Protein AF-A0A1F2RHY0-F1 (afdb_monomer_lite)

Foldseek 3Di:
DVVVVVVVVVVVVVVVVVVVVVVVVVVCVVVLVVPPVPDPQDLVVVLVVCVNVLLVVLVVLVVVLCSNLVSCLVVVNLASPCNLRSLVSSCSSPVQPVVSLVCLLFAVCDHPPLHNVNLVSSLVSLVSNCVSPVLDLVSLLSNLCSCQPSVVNLQVSLVSLCSSCVHPPHDVCSPVLSVCSVVDRLDLVSLLVSLVCQLVPDPDPSSNVVSVLSNLLSVQVVVQVLQLVLQVVVCVVPVAGDPAVVVSVVVVSDDDFDAGPVRHGWDADRRSHIHRDPPDPRDDDPRPPPD

Structure (mmCIF, N/CA/C/O backbone):
data_AF-A0A1F2RHY0-F1
#
_entry.id   AF-A0A1F2RHY0-F1
#
loop_
_atom_site.group_PDB
_atom_site.id
_atom_site.type_symbol
_atom_site.label_atom_id
_atom_site.label_alt_id
_atom_site.label_comp_id
_atom_site.label_asym_id
_atom_site.label_entity_id
_atom_site.label_seq_id
_atom_site.pdbx_PDB_ins_code
_atom_site.Cartn_x
_atom_site.Cartn_y
_atom_site.Cartn_z
_atom_site.occupancy
_atom_site.B_iso_or_equiv
_atom_site.auth_seq_id
_atom_site.auth_comp_id
_atom_site.auth_asym_id
_atom_site.auth_atom_id
_atom_site.pdbx_PDB_model_num
ATOM 1 N N . MET A 1 1 ? 64.026 7.927 1.882 1.00 64.88 1 MET A N 1
ATOM 2 C CA . MET A 1 1 ? 63.581 8.982 0.940 1.00 64.88 1 MET A CA 1
ATOM 3 C C . MET A 1 1 ? 62.453 8.486 0.036 1.00 64.88 1 MET A C 1
ATOM 5 O O . MET A 1 1 ? 61.389 9.082 0.058 1.00 64.88 1 MET A O 1
ATOM 9 N N . PHE A 1 2 ? 62.622 7.351 -0.652 1.00 67.62 2 PHE A N 1
ATOM 10 C CA . PHE A 1 2 ? 61.609 6.766 -1.546 1.00 67.62 2 PHE A CA 1
ATOM 11 C C . PHE A 1 2 ? 60.231 6.525 -0.889 1.00 67.62 2 PHE A C 1
ATOM 13 O O . PHE A 1 2 ? 59.213 6.962 -1.413 1.00 67.62 2 PHE A O 1
ATOM 20 N N . THR A 1 3 ? 60.191 5.941 0.313 1.00 69.69 3 THR A N 1
ATOM 21 C CA . THR A 1 3 ? 58.940 5.671 1.053 1.00 69.69 3 THR A CA 1
ATOM 22 C C . THR A 1 3 ? 58.178 6.943 1.439 1.00 69.69 3 THR A C 1
ATOM 24 O O . THR A 1 3 ? 56.953 6.967 1.416 1.00 69.69 3 THR A O 1
ATOM 27 N N . VAL A 1 4 ? 58.902 8.025 1.744 1.00 77.62 4 VAL A N 1
ATOM 28 C CA . VAL A 1 4 ? 58.307 9.325 2.096 1.00 77.62 4 VAL A CA 1
ATOM 29 C C . VAL A 1 4 ? 57.667 9.971 0.862 1.00 77.62 4 VAL A C 1
ATOM 31 O O . VAL A 1 4 ? 56.574 10.520 0.959 1.00 77.62 4 VAL A O 1
ATOM 34 N N . CYS A 1 5 ? 58.290 9.840 -0.313 1.00 76.00 5 CYS A N 1
ATOM 35 C CA . CYS A 1 5 ? 57.730 10.331 -1.574 1.00 76.00 5 CYS A CA 1
ATOM 36 C C . CYS A 1 5 ? 56.472 9.557 -2.006 1.00 76.00 5 CYS A C 1
ATOM 38 O O . CYS A 1 5 ? 55.514 10.174 -2.464 1.00 76.00 5 CYS A O 1
ATOM 40 N N . VAL A 1 6 ? 56.439 8.233 -1.818 1.00 77.62 6 VAL A N 1
ATOM 41 C CA . VAL A 1 6 ? 55.262 7.403 -2.142 1.00 77.62 6 VAL A CA 1
ATOM 42 C C . VAL A 1 6 ? 54.074 7.741 -1.236 1.00 77.62 6 VAL A C 1
ATOM 44 O O . VAL A 1 6 ? 52.957 7.897 -1.724 1.00 77.62 6 VAL A O 1
ATOM 47 N N . LEU A 1 7 ? 54.309 7.926 0.067 1.00 79.75 7 LEU A N 1
ATOM 48 C CA . LEU A 1 7 ? 53.257 8.318 1.011 1.00 79.75 7 LEU A CA 1
ATOM 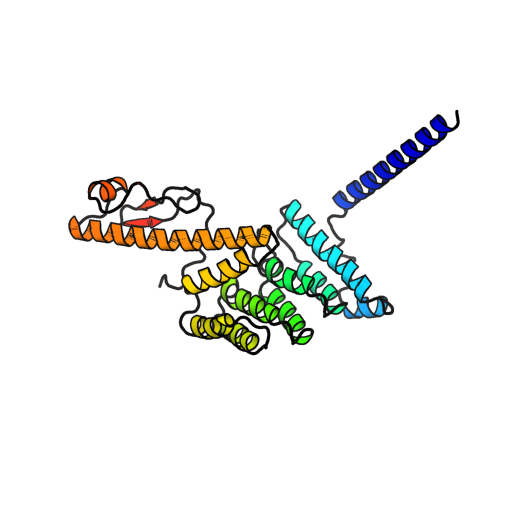49 C C . LEU A 1 7 ? 52.718 9.727 0.727 1.00 79.75 7 LEU A C 1
ATOM 51 O O . LEU A 1 7 ? 51.508 9.938 0.778 1.00 79.75 7 LEU A O 1
ATOM 55 N N . ALA A 1 8 ? 53.589 10.674 0.367 1.00 81.75 8 ALA A N 1
ATOM 56 C CA . ALA A 1 8 ? 53.172 12.020 -0.022 1.00 81.75 8 ALA A CA 1
ATOM 57 C C . ALA A 1 8 ? 52.316 12.021 -1.303 1.00 81.75 8 ALA A C 1
ATOM 59 O O . ALA A 1 8 ? 51.343 12.769 -1.393 1.00 81.75 8 ALA A O 1
ATOM 60 N N . PHE A 1 9 ? 52.639 11.157 -2.269 1.00 83.62 9 PHE A N 1
ATOM 61 C CA . PHE A 1 9 ? 51.873 11.005 -3.507 1.00 83.62 9 PHE A CA 1
ATOM 62 C C . PHE A 1 9 ? 50.518 10.308 -3.289 1.00 83.62 9 PHE A C 1
ATOM 64 O O . PHE A 1 9 ? 49.503 10.726 -3.838 1.00 83.62 9 PHE A O 1
ATOM 71 N N . ALA A 1 10 ? 50.459 9.281 -2.439 1.00 82.25 10 ALA A N 1
ATOM 72 C CA . ALA A 1 10 ? 49.191 8.647 -2.075 1.00 82.25 10 ALA A CA 1
ATOM 73 C C . ALA A 1 10 ? 48.266 9.618 -1.317 1.00 82.25 10 ALA A C 1
ATOM 75 O O . ALA A 1 10 ? 47.067 9.682 -1.588 1.00 82.25 10 ALA A O 1
ATOM 76 N N . ALA A 1 11 ? 48.825 10.425 -0.410 1.00 85.88 11 ALA A N 1
ATOM 77 C CA . ALA A 1 11 ? 48.073 11.449 0.309 1.00 85.88 11 ALA A CA 1
ATOM 78 C C . ALA A 1 11 ? 47.543 12.545 -0.629 1.00 85.88 11 ALA A C 1
ATOM 80 O O . ALA A 1 11 ? 46.400 12.975 -0.479 1.00 85.88 11 ALA A O 1
ATOM 81 N N . SER A 1 12 ? 48.327 12.974 -1.625 1.00 86.06 12 SER A N 1
ATOM 82 C CA . SER A 1 12 ? 47.863 13.968 -2.600 1.00 86.06 12 SER A CA 1
ATOM 83 C C . SER A 1 12 ? 46.745 13.424 -3.492 1.00 86.06 12 SER A C 1
ATOM 85 O O . SER A 1 12 ? 45.789 14.152 -3.759 1.00 86.06 12 SER A O 1
ATOM 87 N N . LEU A 1 13 ? 46.802 12.145 -3.877 1.00 87.06 13 LEU A N 1
ATOM 88 C CA . LEU A 1 13 ? 45.725 11.471 -4.608 1.00 87.06 13 LEU A CA 1
ATOM 89 C C . LEU A 1 13 ? 44.440 11.366 -3.782 1.00 87.06 13 LEU A C 1
ATOM 91 O O . LEU A 1 13 ? 43.364 11.650 -4.302 1.00 87.06 13 LEU A O 1
ATOM 95 N N . LEU A 1 14 ? 44.534 11.025 -2.494 1.00 89.12 14 LEU A N 1
ATOM 96 C CA . LEU A 1 14 ? 43.370 10.975 -1.604 1.00 89.12 14 LEU A CA 1
ATOM 97 C C . LEU A 1 14 ? 42.744 12.358 -1.403 1.00 89.12 14 LEU A C 1
ATOM 99 O O . LEU A 1 14 ? 41.524 12.493 -1.453 1.00 89.12 14 LEU A O 1
ATOM 103 N N . VAL A 1 15 ? 43.562 13.401 -1.238 1.00 90.19 15 VAL A N 1
ATOM 104 C CA . VAL A 1 15 ? 43.072 14.784 -1.126 1.00 90.19 15 VAL A CA 1
ATOM 105 C C . VAL A 1 15 ? 42.438 15.250 -2.437 1.00 90.19 15 VAL A C 1
ATOM 107 O O . VAL A 1 15 ? 41.385 15.883 -2.405 1.00 90.19 15 VAL A O 1
ATOM 110 N N . ALA A 1 16 ? 43.029 14.922 -3.587 1.00 85.50 16 ALA A N 1
ATOM 111 C CA . ALA A 1 16 ? 42.451 15.231 -4.892 1.00 85.50 16 ALA A CA 1
ATOM 112 C C . ALA A 1 16 ? 41.116 14.500 -5.099 1.00 85.50 16 ALA A C 1
ATOM 114 O O . ALA A 1 16 ? 40.134 15.134 -5.478 1.00 85.50 16 ALA A O 1
ATOM 115 N N . SER A 1 17 ? 41.047 13.210 -4.762 1.00 83.06 17 SER A N 1
ATOM 116 C CA . SER A 1 17 ? 39.817 12.415 -4.811 1.00 83.06 17 SER A CA 1
ATOM 117 C C . SER A 1 17 ? 38.738 12.987 -3.894 1.00 83.06 17 SER A C 1
ATOM 119 O O . SER A 1 17 ? 37.598 13.136 -4.316 1.00 83.06 17 SER A O 1
ATOM 121 N N . ALA A 1 18 ? 39.089 13.371 -2.664 1.00 81.56 18 ALA A N 1
ATOM 122 C CA . ALA A 1 18 ? 38.152 13.981 -1.725 1.00 81.56 18 ALA A CA 1
ATOM 123 C C . ALA A 1 18 ? 37.663 15.354 -2.210 1.00 81.56 18 ALA A C 1
ATOM 125 O O . ALA A 1 18 ? 36.494 15.684 -2.051 1.00 81.56 18 ALA A O 1
ATOM 126 N N . ARG A 1 19 ? 38.531 16.155 -2.842 1.00 82.69 19 ARG A N 1
ATOM 127 C CA . ARG A 1 19 ? 38.161 17.452 -3.433 1.00 82.69 19 ARG A CA 1
ATOM 128 C C . ARG A 1 19 ? 37.231 17.293 -4.632 1.00 82.69 19 ARG A C 1
ATOM 130 O O . ARG A 1 19 ? 36.307 18.087 -4.764 1.00 82.69 19 ARG A O 1
ATOM 137 N N . VAL A 1 20 ? 37.467 16.288 -5.477 1.00 83.56 20 VAL A N 1
ATOM 138 C CA . VAL A 1 20 ? 36.578 15.940 -6.595 1.00 83.56 20 VAL A CA 1
ATOM 139 C C . VAL A 1 20 ? 35.235 15.452 -6.062 1.00 83.56 20 VAL A C 1
ATOM 141 O O . VAL A 1 20 ? 34.211 15.955 -6.505 1.00 83.56 20 VAL A O 1
ATOM 144 N N . GLN A 1 21 ? 35.230 14.579 -5.051 1.00 71.25 21 GLN A N 1
ATOM 145 C CA . GLN A 1 21 ? 33.997 14.109 -4.419 1.00 71.25 21 GLN A CA 1
ATOM 146 C C . GLN A 1 21 ? 33.202 15.269 -3.809 1.00 71.25 21 GLN A C 1
ATOM 148 O O . GLN A 1 21 ? 32.038 15.444 -4.128 1.00 71.25 21 GLN A O 1
ATOM 153 N N . MET A 1 22 ? 33.847 16.149 -3.038 1.00 73.19 22 MET A N 1
ATOM 154 C CA . MET A 1 22 ? 33.191 17.336 -2.473 1.00 73.19 22 MET A CA 1
ATOM 155 C C . MET A 1 22 ? 32.684 18.308 -3.545 1.00 73.19 22 MET A C 1
ATOM 157 O O . MET A 1 22 ? 31.709 19.017 -3.311 1.00 73.19 22 MET A O 1
ATOM 161 N N . ALA A 1 23 ? 33.353 18.398 -4.697 1.00 74.19 23 ALA A N 1
ATOM 162 C CA . ALA A 1 23 ? 32.891 19.221 -5.809 1.00 74.19 23 ALA A CA 1
ATOM 163 C C . ALA A 1 23 ? 31.644 18.614 -6.466 1.00 74.19 23 ALA A C 1
ATOM 165 O O . ALA A 1 23 ? 30.692 19.353 -6.701 1.00 74.19 23 ALA A O 1
ATOM 166 N N . ILE A 1 24 ? 31.629 17.292 -6.670 1.00 70.88 24 ILE A N 1
ATOM 167 C CA . ILE A 1 24 ? 30.472 16.536 -7.166 1.00 70.88 24 ILE A CA 1
ATOM 168 C C . ILE A 1 24 ? 29.302 16.662 -6.187 1.00 70.88 24 ILE A C 1
ATOM 170 O O . ILE A 1 24 ? 28.233 17.091 -6.598 1.00 70.88 24 ILE A O 1
ATOM 174 N N . ASP A 1 25 ? 29.513 16.422 -4.891 1.00 69.50 25 ASP A N 1
ATOM 175 C CA . ASP A 1 25 ? 28.466 16.521 -3.864 1.00 69.50 25 ASP A CA 1
ATOM 176 C C . ASP A 1 25 ? 27.889 17.952 -3.783 1.00 69.50 25 ASP A C 1
ATOM 178 O O . ASP A 1 25 ? 26.690 18.169 -3.584 1.00 69.50 25 ASP A O 1
ATOM 182 N N . ARG A 1 26 ? 28.740 18.970 -3.978 1.00 65.50 26 ARG A N 1
ATOM 183 C CA . ARG A 1 26 ? 28.328 20.381 -3.993 1.00 65.50 26 ARG A CA 1
ATOM 184 C C . ARG A 1 26 ? 27.571 20.749 -5.267 1.00 65.50 26 ARG A C 1
ATOM 186 O O . ARG A 1 26 ? 26.695 21.612 -5.199 1.00 65.50 26 ARG A O 1
ATOM 193 N N . GLU A 1 27 ? 27.880 20.123 -6.398 1.00 59.19 27 GLU A N 1
ATOM 194 C CA . GLU A 1 27 ? 27.107 20.264 -7.633 1.00 59.19 27 GLU A CA 1
ATOM 195 C C . GLU A 1 27 ? 25.791 19.485 -7.565 1.00 59.19 27 GLU A C 1
ATOM 197 O O . GLU A 1 27 ? 24.765 20.065 -7.885 1.00 59.19 27 GLU A O 1
ATOM 202 N N . GLU A 1 28 ? 25.760 18.257 -7.042 1.00 53.22 28 GLU A N 1
ATOM 203 C CA . GLU A 1 28 ? 24.542 17.455 -6.830 1.00 53.22 28 GLU A CA 1
ATOM 204 C C . GLU A 1 28 ? 23.563 18.104 -5.842 1.00 53.22 28 GLU A C 1
ATOM 206 O O . GLU A 1 28 ? 22.346 18.047 -6.041 1.00 53.22 28 GLU A O 1
ATOM 211 N N . SER A 1 29 ? 24.061 18.793 -4.808 1.00 51.81 29 SER A N 1
ATOM 212 C CA . SER A 1 29 ? 23.199 19.583 -3.911 1.00 51.81 29 SER A CA 1
ATOM 213 C C . SER A 1 29 ? 22.517 20.759 -4.622 1.00 51.81 29 SER A C 1
ATOM 215 O O . SER A 1 29 ? 21.441 21.184 -4.212 1.00 51.81 29 SER A O 1
ATOM 217 N N . LYS A 1 30 ? 23.113 21.262 -5.713 1.00 47.75 30 LYS A N 1
ATOM 218 C CA . LYS A 1 30 ? 22.530 22.300 -6.578 1.00 47.75 30 LYS A CA 1
ATOM 219 C C . LYS A 1 30 ? 21.755 21.719 -7.766 1.00 47.75 30 LYS A C 1
ATOM 221 O O . LYS A 1 30 ? 20.826 22.357 -8.241 1.00 47.75 30 LYS A O 1
ATOM 226 N N . ALA A 1 31 ? 22.120 20.524 -8.225 1.00 45.94 31 ALA A N 1
ATOM 227 C CA . ALA A 1 31 ? 21.547 19.802 -9.359 1.00 45.94 31 ALA A CA 1
ATOM 228 C C . ALA A 1 31 ? 20.476 18.774 -8.946 1.00 45.94 31 ALA A C 1
ATOM 230 O O . ALA A 1 31 ? 20.007 18.008 -9.783 1.00 45.94 31 ALA A O 1
ATOM 231 N N . SER A 1 32 ? 20.049 18.765 -7.675 1.00 47.53 32 SER A N 1
ATOM 232 C CA . SER A 1 32 ? 18.873 17.996 -7.225 1.00 47.53 32 SER A CA 1
ATOM 233 C C . SER A 1 32 ? 17.587 18.428 -7.952 1.00 47.53 32 SER A C 1
ATOM 235 O O . SER A 1 32 ? 16.604 17.687 -7.991 1.00 47.53 32 SER A O 1
ATOM 237 N N . GLU A 1 33 ? 17.616 19.573 -8.634 1.00 51.06 33 GLU A N 1
ATOM 238 C CA . GLU A 1 33 ? 16.780 19.813 -9.801 1.00 51.06 33 GLU A CA 1
ATOM 239 C C . GLU A 1 33 ? 17.408 19.118 -11.016 1.00 51.06 33 GLU A C 1
ATOM 241 O O . GLU A 1 33 ? 18.194 19.721 -11.746 1.00 51.06 33 GLU A O 1
ATOM 246 N N . VAL A 1 34 ? 17.052 17.849 -11.271 1.00 51.50 34 VAL A N 1
ATOM 247 C CA . VAL A 1 34 ? 17.156 17.311 -12.640 1.00 51.50 34 VAL A CA 1
ATOM 248 C C . VAL A 1 34 ? 16.495 18.365 -13.523 1.00 51.50 34 VAL A C 1
ATOM 250 O O . VAL A 1 34 ? 15.305 18.614 -13.305 1.00 51.50 34 VAL A O 1
ATOM 253 N N . PRO A 1 35 ? 17.205 19.025 -14.459 1.00 50.22 35 PRO A N 1
ATOM 254 C CA . PRO A 1 35 ? 16.579 20.069 -15.243 1.00 50.22 35 PRO A CA 1
ATOM 255 C C . PRO A 1 35 ? 15.390 19.434 -15.961 1.00 50.22 35 PRO A C 1
ATOM 257 O O . PRO A 1 35 ? 15.586 18.585 -16.835 1.00 50.22 35 PRO A O 1
ATOM 260 N N . GLU A 1 36 ? 14.161 19.823 -15.596 1.00 51.41 36 GLU A N 1
ATOM 261 C CA . GLU A 1 36 ? 12.927 19.378 -16.271 1.00 51.41 36 GLU A CA 1
ATOM 262 C C . GLU A 1 36 ? 13.070 19.566 -17.801 1.00 51.41 36 GLU A C 1
ATOM 264 O O . GLU A 1 36 ? 12.512 18.808 -18.590 1.00 51.41 36 GLU A O 1
ATOM 269 N N . ALA A 1 37 ? 13.922 20.514 -18.214 1.00 44.62 37 ALA A N 1
ATOM 270 C CA . ALA A 1 37 ? 14.276 20.864 -19.583 1.00 44.62 37 ALA A CA 1
ATOM 271 C C . ALA A 1 37 ? 15.113 19.835 -20.382 1.00 44.62 37 ALA A C 1
ATOM 273 O O . ALA A 1 37 ? 15.221 19.992 -21.597 1.00 44.62 37 ALA A O 1
ATOM 274 N N . LEU A 1 38 ? 15.713 18.804 -19.769 1.00 50.72 38 LEU A N 1
ATOM 275 C CA . LEU A 1 38 ? 16.605 17.846 -20.464 1.00 50.72 38 LEU A CA 1
ATOM 276 C C . LEU A 1 38 ? 16.047 16.418 -20.578 1.00 50.72 38 LEU A C 1
ATOM 278 O O . LEU A 1 38 ? 16.742 15.506 -21.033 1.00 50.72 38 LEU A O 1
ATOM 282 N N . LEU A 1 39 ? 14.782 16.204 -20.210 1.00 57.44 39 LEU A N 1
ATOM 283 C CA . LEU A 1 39 ? 14.135 14.904 -20.361 1.00 57.44 39 LEU A CA 1
ATOM 284 C C . LEU A 1 39 ? 13.593 14.728 -21.779 1.00 57.44 39 LEU A C 1
ATOM 286 O O . LEU A 1 39 ? 12.581 15.311 -22.160 1.00 57.44 39 LEU A O 1
ATOM 290 N N . ILE A 1 40 ? 14.239 13.853 -22.552 1.00 62.12 40 ILE A N 1
ATOM 291 C CA . ILE A 1 40 ? 13.670 13.344 -23.803 1.00 62.12 40 ILE A CA 1
ATOM 292 C C . ILE A 1 40 ? 12.327 12.669 -23.464 1.00 62.12 40 ILE A C 1
ATOM 294 O O . ILE A 1 40 ? 12.312 11.708 -22.690 1.00 62.12 40 ILE A O 1
ATOM 298 N N . PRO A 1 41 ? 11.193 13.124 -24.030 1.00 65.06 41 PRO A N 1
ATOM 299 C CA . PRO A 1 41 ? 9.866 12.674 -23.610 1.00 65.06 41 PRO A CA 1
ATOM 300 C C . PRO A 1 41 ? 9.511 11.249 -24.046 1.00 65.06 41 PRO A C 1
ATOM 302 O O . PRO A 1 41 ? 8.498 10.704 -23.620 1.00 65.06 41 PRO A O 1
ATOM 305 N N . SER A 1 42 ? 10.326 10.625 -24.900 1.00 79.25 42 SER A N 1
ATOM 306 C CA . SER A 1 42 ? 9.996 9.348 -25.525 1.00 79.25 42 SER A CA 1
ATOM 307 C C . SER A 1 42 ? 11.066 8.296 -25.270 1.00 79.25 42 SER A C 1
ATOM 309 O O . SER A 1 42 ? 12.178 8.395 -25.790 1.00 79.25 42 SER A O 1
ATOM 311 N N . GLY A 1 43 ? 10.695 7.227 -24.560 1.00 82.50 43 GLY A N 1
ATOM 312 C CA . GLY A 1 43 ? 11.556 6.054 -24.392 1.00 82.50 43 GLY A CA 1
ATOM 313 C C . GLY A 1 43 ? 11.962 5.418 -25.727 1.00 82.50 43 GLY A C 1
ATOM 314 O O . GLY A 1 43 ? 13.083 4.948 -25.858 1.00 82.50 43 GLY A O 1
ATOM 315 N N . ASN A 1 44 ? 11.116 5.499 -26.761 1.00 87.31 44 ASN A N 1
ATOM 316 C CA . ASN A 1 44 ? 11.450 5.016 -28.106 1.00 87.31 44 ASN A CA 1
ATOM 317 C C . ASN A 1 44 ? 12.533 5.861 -28.788 1.00 87.31 44 ASN A C 1
ATOM 319 O O . ASN A 1 44 ? 13.344 5.327 -29.544 1.00 87.31 44 ASN A O 1
ATOM 323 N N . VAL A 1 45 ? 12.551 7.175 -28.543 1.00 86.38 45 VAL A N 1
ATOM 324 C CA . VAL A 1 45 ? 13.624 8.048 -29.041 1.00 86.38 45 VAL A CA 1
ATOM 325 C C . VAL A 1 45 ? 14.924 7.711 -28.326 1.00 86.38 45 VAL A C 1
ATOM 327 O O . VAL A 1 45 ? 15.932 7.502 -28.993 1.00 86.38 45 VAL A O 1
ATOM 330 N N . VAL A 1 46 ? 14.887 7.574 -26.997 1.00 86.75 46 VAL A N 1
ATOM 331 C CA . VAL A 1 46 ? 16.062 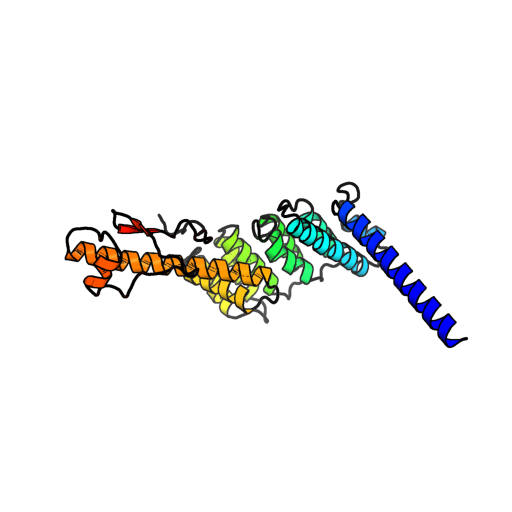7.163 -26.217 1.00 86.75 46 VAL A CA 1
ATOM 332 C C . VAL A 1 46 ? 16.582 5.815 -26.711 1.00 86.75 46 VAL A C 1
ATOM 334 O O . VAL A 1 46 ? 17.764 5.715 -27.013 1.00 86.75 46 VAL A O 1
ATOM 337 N N . ARG A 1 47 ? 15.711 4.819 -26.910 1.00 87.69 47 ARG A N 1
ATOM 338 C CA . ARG A 1 47 ? 16.066 3.499 -27.455 1.00 87.69 47 ARG A CA 1
ATOM 339 C C . ARG A 1 47 ? 16.807 3.609 -28.791 1.00 87.69 47 ARG A C 1
ATOM 341 O O . ARG A 1 47 ? 17.893 3.069 -28.954 1.00 87.69 47 ARG A O 1
ATOM 348 N N . LYS A 1 48 ? 16.277 4.388 -29.740 1.00 88.56 48 LYS A N 1
ATOM 349 C CA . LYS A 1 48 ? 16.941 4.616 -31.038 1.00 88.56 48 LYS A CA 1
ATOM 350 C C . LYS A 1 48 ? 18.316 5.273 -30.886 1.00 88.56 48 LYS A C 1
ATOM 352 O O . LYS A 1 48 ? 19.254 4.883 -31.572 1.00 88.56 48 LYS A O 1
ATOM 357 N N . LEU A 1 49 ? 18.434 6.252 -29.989 1.00 87.88 49 LEU A N 1
ATOM 358 C CA . LEU A 1 49 ? 19.695 6.942 -29.702 1.00 87.88 49 LEU A CA 1
ATOM 359 C C . LEU A 1 49 ? 20.690 6.074 -28.920 1.00 87.88 49 LEU A C 1
ATOM 361 O O . LEU A 1 49 ? 21.884 6.345 -28.966 1.00 87.88 49 LEU A O 1
ATOM 365 N N . SER A 1 50 ? 20.216 5.025 -28.247 1.00 87.44 50 SER A N 1
ATOM 366 C CA . SER A 1 50 ? 21.041 4.101 -27.459 1.00 87.44 50 SER A CA 1
ATOM 367 C C . SER A 1 50 ? 21.892 3.174 -28.333 1.00 87.44 50 SER A C 1
ATOM 369 O O . SER A 1 50 ? 22.754 2.474 -27.812 1.00 87.44 50 SER A O 1
ATOM 371 N N . MET A 1 51 ? 21.663 3.149 -29.655 1.00 89.69 51 MET A N 1
ATOM 372 C CA . MET A 1 51 ? 22.426 2.358 -30.634 1.00 89.69 51 MET A CA 1
ATOM 373 C C . MET A 1 51 ? 22.561 0.867 -30.258 1.00 89.69 51 MET A C 1
ATOM 375 O O . MET A 1 51 ? 23.588 0.247 -30.514 1.00 89.69 51 MET A O 1
ATOM 379 N N . GLY A 1 52 ? 21.519 0.288 -29.649 1.00 87.69 52 GLY A N 1
ATOM 380 C CA . GLY A 1 52 ? 21.490 -1.115 -29.219 1.00 87.69 52 GLY A CA 1
ATOM 381 C C . GLY A 1 52 ? 21.934 -1.363 -27.772 1.00 87.69 52 GLY A C 1
ATOM 382 O O . GLY A 1 52 ? 21.786 -2.479 -27.282 1.00 87.69 52 GLY A O 1
ATOM 383 N N . HIS A 1 53 ? 22.402 -0.342 -27.048 1.00 92.62 53 HIS A N 1
ATOM 384 C CA . HIS A 1 53 ? 22.736 -0.420 -25.618 1.00 92.62 53 HIS A CA 1
ATOM 385 C C . HIS A 1 53 ? 21.533 -0.108 -24.711 1.00 92.62 53 HIS A C 1
ATOM 387 O O . HIS A 1 53 ? 21.654 0.610 -23.718 1.00 92.62 53 HIS A O 1
ATOM 393 N N . ASP A 1 54 ? 20.360 -0.643 -25.054 1.00 92.56 54 ASP A N 1
ATOM 394 C CA . ASP A 1 54 ? 19.092 -0.302 -24.400 1.00 92.56 54 ASP A CA 1
ATOM 395 C C . ASP A 1 54 ? 19.096 -0.647 -22.904 1.00 92.56 54 ASP A C 1
ATOM 397 O O . ASP A 1 54 ? 18.642 0.161 -22.103 1.00 92.56 54 ASP A O 1
ATOM 401 N N . GLY A 1 55 ? 19.669 -1.793 -22.517 1.00 92.25 55 GLY A N 1
ATOM 402 C CA . GLY A 1 55 ? 19.779 -2.205 -21.110 1.00 92.25 55 GLY A CA 1
ATOM 403 C C . GLY A 1 55 ? 20.647 -1.258 -20.275 1.00 92.25 55 GLY A C 1
ATOM 404 O O . GLY A 1 55 ? 20.210 -0.776 -19.239 1.00 92.25 55 GLY A O 1
ATOM 405 N N . LEU A 1 56 ? 21.825 -0.873 -20.782 1.00 93.06 56 LEU A N 1
ATOM 406 C CA . LEU A 1 56 ? 22.684 0.110 -20.107 1.00 93.06 56 LEU A CA 1
ATOM 407 C C . LEU A 1 56 ? 21.972 1.461 -19.953 1.00 93.06 56 LEU A C 1
ATOM 409 O O . LEU A 1 56 ? 22.075 2.129 -18.925 1.00 93.06 56 LEU A O 1
ATOM 413 N N . MET A 1 57 ? 21.233 1.877 -20.982 1.00 93.31 57 MET A N 1
ATOM 414 C CA . MET A 1 57 ? 20.443 3.100 -20.907 1.00 93.31 57 MET A CA 1
ATOM 415 C C . MET A 1 57 ? 19.264 2.960 -19.940 1.00 93.31 57 MET A C 1
ATOM 417 O O . MET A 1 57 ? 18.944 3.933 -19.256 1.00 93.31 57 MET A O 1
ATOM 421 N N . ALA A 1 58 ? 18.658 1.778 -19.824 1.00 94.81 58 ALA A N 1
ATOM 422 C CA . ALA A 1 58 ? 17.661 1.490 -18.800 1.00 94.81 58 ALA A CA 1
ATOM 423 C C . ALA A 1 58 ? 18.259 1.639 -17.395 1.00 94.81 58 ALA A C 1
ATOM 425 O O . ALA A 1 58 ? 17.650 2.320 -16.577 1.00 94.81 58 ALA A O 1
ATOM 426 N N . ASP A 1 59 ? 19.469 1.133 -17.143 1.00 94.00 59 ASP A N 1
ATOM 427 C CA . ASP A 1 59 ? 20.161 1.268 -15.851 1.00 94.00 59 ASP A CA 1
ATOM 428 C C . ASP A 1 59 ? 20.460 2.735 -15.491 1.00 94.00 59 ASP A C 1
ATOM 430 O O . ASP A 1 59 ? 20.286 3.166 -14.345 1.00 94.00 59 ASP A O 1
ATOM 434 N N . ILE A 1 60 ? 20.855 3.549 -16.476 1.00 92.25 60 ILE A N 1
ATOM 435 C CA . ILE A 1 60 ? 21.054 4.997 -16.290 1.00 92.25 60 ILE A CA 1
ATOM 436 C C . ILE A 1 60 ? 19.732 5.681 -15.925 1.00 92.25 60 ILE A C 1
ATOM 438 O O . ILE A 1 60 ? 19.682 6.506 -15.009 1.00 92.25 60 ILE A O 1
ATOM 442 N N . TYR A 1 61 ? 18.645 5.359 -16.628 1.00 92.50 61 TYR A N 1
ATOM 443 C CA . TYR A 1 61 ? 17.330 5.925 -16.325 1.00 92.50 61 TYR A CA 1
ATOM 444 C C . TYR A 1 61 ? 16.763 5.411 -14.999 1.00 92.50 61 TYR A C 1
ATOM 446 O O . TYR A 1 61 ? 16.159 6.193 -14.267 1.00 92.50 61 TYR A O 1
ATOM 454 N N . TRP A 1 62 ? 17.031 4.161 -14.638 1.00 96.00 62 TRP A N 1
ATOM 455 C CA . TRP A 1 62 ? 16.701 3.604 -13.334 1.00 96.00 62 TRP A CA 1
ATOM 456 C C . TRP A 1 62 ? 17.433 4.343 -12.209 1.00 96.00 62 TRP A C 1
ATOM 458 O O . TRP A 1 62 ? 16.813 4.759 -11.233 1.00 96.00 62 TRP A O 1
ATOM 468 N N . THR A 1 63 ? 18.724 4.627 -12.384 1.00 92.44 63 THR A N 1
ATOM 469 C CA . THR A 1 63 ? 19.488 5.444 -11.427 1.00 92.44 63 THR A CA 1
ATOM 470 C C . THR A 1 63 ? 18.855 6.829 -11.262 1.00 92.44 63 THR A C 1
ATOM 472 O O . THR A 1 63 ? 18.693 7.303 -10.139 1.00 92.44 63 THR A O 1
ATOM 475 N N . ARG A 1 64 ? 18.389 7.449 -12.358 1.00 91.69 64 ARG A N 1
ATOM 476 C CA . ARG A 1 64 ? 17.648 8.724 -12.302 1.00 91.69 64 ARG A CA 1
ATOM 477 C C . ARG A 1 64 ? 16.315 8.608 -11.568 1.00 91.69 64 ARG A C 1
ATOM 479 O O . ARG A 1 64 ? 15.958 9.547 -10.865 1.00 91.69 64 ARG A O 1
ATOM 486 N N . VAL A 1 65 ? 15.585 7.497 -11.711 1.00 94.31 65 VAL A N 1
ATOM 487 C CA . VAL A 1 65 ? 14.357 7.231 -10.936 1.00 94.31 65 VAL A CA 1
ATOM 488 C C . VAL A 1 65 ? 14.671 7.254 -9.442 1.00 94.31 65 VAL A C 1
ATOM 490 O O . VAL A 1 65 ? 14.037 8.004 -8.699 1.00 94.31 65 VAL A O 1
ATOM 493 N N . VAL A 1 66 ? 15.672 6.477 -9.018 1.00 92.38 66 VAL A N 1
ATOM 494 C CA . VAL A 1 66 ? 16.051 6.346 -7.604 1.00 92.38 66 VAL A CA 1
ATOM 495 C C . VAL A 1 66 ? 16.568 7.672 -7.046 1.00 92.38 66 VAL A C 1
ATOM 497 O O . VAL A 1 66 ? 16.124 8.097 -5.981 1.00 92.38 66 VAL A O 1
ATOM 500 N N . GLN A 1 67 ? 17.445 8.370 -7.774 1.00 88.38 67 GLN A N 1
ATOM 501 C CA . GLN A 1 67 ? 17.975 9.673 -7.359 1.00 88.38 67 GLN A CA 1
ATOM 502 C C . GLN A 1 67 ? 16.884 10.745 -7.278 1.00 88.38 67 GLN A C 1
ATOM 504 O O . GLN A 1 67 ? 16.827 11.483 -6.297 1.00 88.38 67 GLN A O 1
ATOM 509 N N . TYR A 1 68 ? 15.994 10.817 -8.274 1.00 90.31 68 TYR A N 1
ATOM 510 C CA . TYR A 1 68 ? 14.885 11.772 -8.275 1.00 90.31 68 TYR A CA 1
ATOM 511 C C . TYR A 1 68 ? 13.952 11.534 -7.087 1.00 90.31 68 TYR A C 1
ATOM 513 O O . TYR A 1 68 ? 13.624 12.472 -6.360 1.00 90.31 68 TYR A O 1
ATOM 521 N N . PHE A 1 69 ? 13.552 10.282 -6.862 1.00 90.75 69 PHE A N 1
ATOM 522 C CA . PHE A 1 69 ? 12.664 9.937 -5.759 1.00 90.75 69 PHE A CA 1
ATOM 523 C C . PHE A 1 69 ? 13.327 10.175 -4.395 1.00 90.75 69 PHE A C 1
ATOM 525 O O . PHE A 1 69 ? 12.763 10.864 -3.546 1.00 90.75 69 PHE A O 1
ATOM 532 N N . GLY A 1 70 ? 14.552 9.677 -4.207 1.00 88.38 70 GLY A N 1
ATOM 533 C CA . GLY A 1 70 ? 15.306 9.829 -2.962 1.00 88.38 70 GLY A CA 1
ATOM 534 C C . GLY A 1 70 ? 15.633 11.287 -2.631 1.00 88.38 70 GLY A C 1
ATOM 535 O O . GLY A 1 70 ? 15.481 11.701 -1.482 1.00 88.38 70 GLY A O 1
ATOM 536 N N . GLY A 1 71 ? 16.009 12.095 -3.629 1.00 87.00 71 GLY A N 1
ATOM 537 C CA . GLY A 1 71 ? 16.246 13.531 -3.456 1.00 87.00 71 GLY A CA 1
ATOM 538 C C . GLY A 1 71 ? 14.987 14.272 -3.001 1.00 87.00 71 GLY A C 1
ATOM 539 O O . GLY A 1 71 ? 15.021 15.019 -2.026 1.00 87.00 71 GLY A O 1
ATOM 540 N N . ARG A 1 72 ? 13.842 13.984 -3.631 1.00 87.38 72 ARG A N 1
ATOM 541 C CA . ARG A 1 72 ? 12.539 14.559 -3.260 1.00 87.38 72 ARG A CA 1
ATOM 542 C C . ARG A 1 72 ? 12.099 14.170 -1.847 1.00 87.38 72 ARG A C 1
ATOM 544 O O . ARG A 1 72 ? 11.630 15.035 -1.108 1.00 87.38 72 ARG A O 1
ATOM 551 N N . LEU A 1 73 ? 12.294 12.910 -1.448 1.00 86.00 73 LEU A N 1
ATOM 552 C CA . LEU A 1 73 ? 12.019 12.457 -0.080 1.00 86.00 73 LEU A CA 1
ATOM 553 C C . LEU A 1 73 ? 12.905 13.158 0.953 1.00 86.00 73 LEU A C 1
ATOM 555 O O . LEU A 1 73 ? 12.392 13.667 1.951 1.00 86.00 73 LEU A O 1
ATOM 559 N N . ARG A 1 74 ? 14.218 13.230 0.701 1.00 87.06 74 ARG A N 1
ATOM 560 C CA . ARG A 1 74 ? 15.182 13.921 1.572 1.00 87.06 74 ARG A CA 1
ATOM 561 C C . ARG A 1 74 ? 14.784 15.378 1.791 1.00 87.06 74 ARG A C 1
ATOM 563 O O . ARG A 1 74 ? 14.797 15.859 2.923 1.00 87.06 74 ARG A O 1
ATOM 570 N N . ASP A 1 75 ? 14.371 16.048 0.722 1.00 86.94 75 ASP A N 1
ATOM 571 C CA . ASP A 1 75 ? 14.009 17.462 0.753 1.00 86.94 75 ASP A CA 1
ATOM 572 C C . ASP A 1 75 ? 12.551 17.679 1.216 1.00 86.94 75 ASP A C 1
ATOM 574 O O . ASP A 1 75 ? 12.083 18.815 1.246 1.00 86.94 75 ASP A O 1
ATOM 578 N N . ARG A 1 76 ? 11.819 16.611 1.583 1.00 84.69 76 ARG A N 1
ATOM 579 C CA . ARG A 1 76 ? 10.392 16.616 1.976 1.00 84.69 76 ARG A CA 1
ATOM 580 C C . ARG A 1 76 ? 9.457 17.243 0.931 1.00 84.69 76 ARG A C 1
ATOM 582 O O . ARG A 1 76 ? 8.411 17.797 1.271 1.00 84.69 76 ARG A O 1
ATOM 589 N N . HIS A 1 77 ? 9.817 17.131 -0.345 1.00 86.44 77 HIS A N 1
ATOM 590 C CA . HIS A 1 77 ? 9.031 17.600 -1.483 1.00 86.44 77 HIS A CA 1
ATOM 591 C C . HIS A 1 77 ? 8.268 16.432 -2.112 1.00 86.44 77 HIS A C 1
ATOM 593 O O . HIS A 1 77 ? 8.765 15.772 -3.020 1.00 86.44 77 HIS A O 1
ATOM 599 N N . TYR A 1 78 ? 7.029 16.201 -1.680 1.00 84.88 78 TYR A N 1
ATOM 600 C CA . TYR A 1 78 ? 6.226 15.046 -2.112 1.00 84.88 78 TYR A CA 1
ATOM 601 C C . TYR A 1 78 ? 5.533 15.204 -3.479 1.00 84.88 78 TYR A C 1
ATOM 603 O O . TYR A 1 78 ? 4.562 14.515 -3.784 1.00 84.88 78 TYR A O 1
ATOM 611 N N . GLU A 1 79 ? 6.028 16.111 -4.321 1.00 85.69 79 GLU A N 1
ATOM 612 C CA . GLU A 1 79 ? 5.593 16.246 -5.710 1.00 85.69 79 GLU A CA 1
ATOM 613 C C . GLU A 1 79 ? 6.540 15.474 -6.631 1.00 85.69 79 GLU A C 1
ATOM 615 O O . GLU A 1 79 ? 7.671 15.902 -6.878 1.00 85.69 79 GLU A O 1
ATOM 620 N N . PHE A 1 80 ? 6.056 14.363 -7.185 1.00 89.75 80 PHE A N 1
ATOM 621 C CA . PHE A 1 80 ? 6.840 13.446 -8.019 1.00 89.75 80 PHE A CA 1
ATOM 622 C C . PHE A 1 80 ? 6.415 13.479 -9.494 1.00 89.75 80 PHE A C 1
ATOM 624 O O . PHE A 1 80 ? 6.252 12.442 -10.134 1.00 89.75 80 PHE A O 1
ATOM 631 N N . ARG A 1 81 ? 6.225 14.679 -10.056 1.00 88.31 81 ARG A N 1
ATOM 632 C CA . ARG A 1 81 ? 5.680 14.881 -11.417 1.00 88.31 81 ARG A CA 1
ATOM 633 C C . ARG A 1 81 ? 6.433 14.123 -12.517 1.00 88.31 81 ARG A C 1
ATOM 635 O O . ARG A 1 81 ? 5.823 13.716 -13.499 1.00 88.31 81 ARG A O 1
ATOM 642 N N . LEU A 1 82 ? 7.742 13.915 -12.355 1.00 89.88 82 LEU A N 1
ATOM 643 C CA . LEU A 1 82 ? 8.584 13.249 -13.358 1.00 89.88 82 LEU A CA 1
ATOM 644 C C . LEU A 1 82 ? 8.655 11.731 -13.186 1.00 89.88 82 LEU A C 1
ATOM 646 O O . LEU A 1 82 ? 9.089 11.031 -14.103 1.00 89.88 82 LEU A O 1
ATOM 650 N N . LEU A 1 83 ? 8.227 11.207 -12.036 1.00 93.31 83 LEU A N 1
ATOM 651 C CA . LEU A 1 83 ? 8.370 9.793 -11.711 1.00 93.31 83 LEU A CA 1
ATOM 652 C C . LEU A 1 83 ? 7.665 8.866 -12.721 1.00 93.31 83 LEU A C 1
ATOM 654 O O . LEU A 1 83 ? 8.318 7.923 -13.180 1.00 93.31 83 LEU A O 1
ATOM 658 N N . PRO A 1 84 ? 6.410 9.132 -13.157 1.00 94.38 84 PRO A N 1
ATOM 659 C CA . PRO A 1 84 ? 5.770 8.315 -14.185 1.00 94.38 84 PRO A CA 1
ATOM 660 C C . PRO A 1 84 ? 6.581 8.263 -15.478 1.00 94.38 84 PRO A C 1
ATOM 662 O O . PRO A 1 84 ? 6.729 7.201 -16.078 1.00 94.38 84 PRO A O 1
ATOM 665 N N . GLN A 1 85 ? 7.107 9.403 -15.930 1.00 92.81 85 GLN A N 1
ATOM 666 C CA . GLN A 1 85 ? 7.840 9.485 -17.190 1.00 92.81 85 GLN A CA 1
ATOM 667 C C . GLN A 1 85 ? 9.179 8.749 -17.103 1.00 92.81 85 GLN A C 1
ATOM 669 O O . GLN A 1 85 ? 9.514 7.989 -18.011 1.00 92.81 85 GLN A O 1
ATOM 674 N N . LEU A 1 86 ? 9.925 8.935 -16.012 1.00 93.94 86 LEU A N 1
ATOM 675 C CA . LEU A 1 86 ? 11.204 8.260 -15.792 1.00 93.94 86 LEU A CA 1
ATOM 676 C C . LEU A 1 86 ? 11.033 6.736 -15.754 1.00 93.94 86 LEU A C 1
ATOM 678 O O . LEU A 1 86 ? 11.757 6.023 -16.452 1.00 93.94 86 LEU A O 1
ATOM 682 N N . LEU A 1 87 ? 10.030 6.238 -15.025 1.00 96.62 87 LEU A N 1
ATOM 683 C CA . LEU A 1 87 ? 9.695 4.812 -14.997 1.00 96.62 87 LEU A CA 1
ATOM 684 C C . LEU A 1 87 ? 9.273 4.309 -16.379 1.00 96.62 87 LEU A C 1
ATOM 686 O O . LEU A 1 87 ? 9.766 3.280 -16.834 1.00 96.62 87 LEU A O 1
ATOM 690 N N . ASN A 1 88 ? 8.424 5.059 -17.088 1.00 95.94 88 ASN A N 1
ATOM 691 C CA . ASN A 1 88 ? 7.992 4.682 -18.430 1.00 95.94 88 ASN A CA 1
ATOM 692 C C . ASN A 1 88 ? 9.158 4.595 -19.413 1.00 95.94 88 ASN A C 1
ATOM 694 O O . ASN A 1 88 ? 9.166 3.668 -20.217 1.00 95.94 88 ASN A O 1
ATOM 698 N N . ILE A 1 89 ? 10.124 5.517 -19.377 1.00 95.06 89 ILE A N 1
ATOM 699 C CA . ILE A 1 89 ? 11.325 5.436 -20.219 1.00 95.06 89 ILE A CA 1
ATOM 700 C C . ILE A 1 89 ? 12.143 4.203 -19.839 1.00 95.06 89 ILE A C 1
ATOM 702 O O . ILE A 1 89 ? 12.477 3.421 -20.723 1.00 95.06 89 ILE A O 1
ATOM 706 N N . THR A 1 90 ? 12.376 3.995 -18.543 1.00 96.56 90 THR A N 1
ATOM 707 C CA . THR A 1 90 ? 13.138 2.858 -18.007 1.00 96.56 90 THR A CA 1
ATOM 708 C C . THR A 1 90 ? 12.593 1.525 -18.525 1.00 96.56 90 THR A C 1
ATOM 710 O O . THR A 1 90 ? 13.305 0.795 -19.210 1.00 96.56 90 THR A O 1
ATOM 713 N N . VAL A 1 91 ? 11.298 1.252 -18.328 1.00 97.25 91 VAL A N 1
ATOM 714 C CA . VAL A 1 91 ? 10.682 -0.009 -18.784 1.00 97.25 91 VAL A CA 1
ATOM 715 C C . VAL A 1 91 ? 10.457 -0.061 -20.298 1.00 97.25 91 VAL A C 1
ATOM 717 O O . VAL A 1 91 ? 10.235 -1.121 -20.876 1.00 97.25 91 VAL A O 1
ATOM 720 N N . THR A 1 92 ? 10.490 1.092 -20.976 1.00 96.75 92 THR A N 1
ATOM 721 C CA . THR A 1 92 ? 10.513 1.126 -22.445 1.00 96.75 92 THR A CA 1
ATOM 722 C C . THR A 1 92 ? 11.872 0.742 -22.981 1.00 96.75 92 THR A C 1
ATOM 724 O O . THR A 1 92 ? 11.905 0.309 -24.120 1.00 96.75 92 THR A O 1
ATOM 727 N N . LEU A 1 93 ? 12.965 0.913 -22.240 1.00 96.12 93 LEU A N 1
ATOM 728 C CA . LEU A 1 93 ? 14.307 0.513 -22.660 1.00 96.12 93 LEU A CA 1
ATOM 729 C C . LEU A 1 93 ? 14.544 -0.962 -22.328 1.00 96.12 93 LEU A C 1
ATOM 731 O O . LEU A 1 93 ? 14.849 -1.740 -23.235 1.00 96.12 93 LEU A O 1
ATOM 735 N N . ASP A 1 94 ? 14.257 -1.358 -21.088 1.00 97.56 94 ASP A N 1
ATOM 736 C CA . ASP A 1 94 ? 14.295 -2.748 -20.633 1.00 97.56 94 ASP A CA 1
ATOM 737 C C . ASP A 1 94 ? 12.932 -3.195 -20.063 1.00 97.56 94 ASP A C 1
ATOM 739 O O . ASP A 1 94 ? 12.626 -2.960 -18.891 1.00 97.56 94 ASP A O 1
ATOM 743 N N . PRO A 1 95 ? 12.091 -3.861 -20.878 1.00 97.56 95 PRO A N 1
ATOM 744 C CA . PRO A 1 95 ? 10.794 -4.360 -20.434 1.00 97.56 95 PRO A CA 1
ATOM 745 C C . PRO A 1 95 ? 10.861 -5.493 -19.404 1.00 97.56 95 PRO A C 1
ATOM 747 O O . PRO A 1 95 ? 9.828 -5.770 -18.793 1.00 97.56 95 PRO A O 1
ATOM 750 N N . GLN A 1 96 ? 12.013 -6.151 -19.231 1.00 97.56 96 GLN A N 1
ATOM 751 C CA . GLN A 1 96 ? 12.210 -7.250 -18.274 1.00 97.56 96 GLN A CA 1
ATOM 752 C C . GLN A 1 96 ? 12.749 -6.761 -16.919 1.00 97.56 96 GLN A C 1
ATOM 754 O O . GLN A 1 96 ? 12.910 -7.555 -15.990 1.00 97.56 96 GLN A O 1
ATOM 759 N N . LEU A 1 97 ? 13.013 -5.455 -16.772 1.00 97.25 97 LEU A N 1
ATOM 760 C CA . LEU A 1 97 ? 13.558 -4.865 -15.550 1.00 97.25 97 LEU A CA 1
ATOM 761 C C . LEU A 1 97 ? 12.509 -4.814 -14.425 1.00 97.25 97 LEU A C 1
ATOM 763 O O . LEU A 1 97 ? 11.892 -3.783 -14.145 1.00 97.25 97 LEU A O 1
ATOM 767 N N . MET A 1 98 ? 12.320 -5.949 -13.751 1.00 96.38 98 MET A N 1
ATOM 768 C CA . MET A 1 98 ? 11.286 -6.154 -12.730 1.00 96.38 98 MET A CA 1
ATOM 769 C C . MET A 1 98 ? 11.323 -5.147 -11.579 1.00 96.38 98 MET A C 1
ATOM 771 O O . MET A 1 98 ? 10.270 -4.746 -11.082 1.00 96.38 98 MET A O 1
ATOM 775 N N . ILE A 1 99 ? 12.513 -4.690 -11.182 1.00 95.81 99 ILE A N 1
ATOM 776 C CA . ILE A 1 99 ? 12.660 -3.731 -10.082 1.00 95.81 99 ILE A CA 1
ATOM 777 C C . ILE A 1 99 ? 11.941 -2.405 -10.365 1.00 95.81 99 ILE A C 1
ATOM 779 O O . ILE A 1 99 ? 11.358 -1.832 -9.450 1.00 95.81 99 ILE A O 1
ATOM 783 N N . ALA A 1 100 ? 11.883 -1.955 -11.624 1.00 97.44 100 ALA A N 1
ATOM 784 C CA . ALA A 1 100 ? 11.193 -0.720 -11.990 1.00 97.44 100 ALA A CA 1
ATOM 785 C C . ALA A 1 100 ? 9.666 -0.851 -11.853 1.00 97.44 100 ALA A C 1
ATOM 787 O O . ALA A 1 100 ? 9.001 0.076 -11.385 1.00 97.44 100 ALA A O 1
ATOM 788 N N . TYR A 1 101 ? 9.102 -2.012 -12.204 1.00 98.00 101 TYR A N 1
ATOM 789 C CA . TYR A 1 101 ? 7.677 -2.286 -12.001 1.00 98.00 101 TYR A CA 1
ATOM 790 C C . TYR A 1 101 ? 7.334 -2.428 -10.519 1.00 98.00 101 TYR A C 1
ATOM 792 O O . TYR A 1 101 ? 6.350 -1.841 -10.075 1.00 98.00 101 TYR A O 1
ATOM 800 N N . ASN A 1 102 ? 8.157 -3.143 -9.745 1.00 95.25 102 ASN A N 1
ATOM 801 C CA . ASN A 1 102 ? 7.969 -3.289 -8.299 1.00 95.25 102 ASN A CA 1
ATOM 802 C C . ASN A 1 102 ? 8.051 -1.928 -7.599 1.00 95.25 102 ASN A C 1
ATOM 804 O O . ASN A 1 102 ? 7.199 -1.593 -6.784 1.00 95.25 102 ASN A O 1
ATOM 808 N N . PHE A 1 103 ? 9.030 -1.103 -7.970 1.00 96.62 103 PHE A N 1
ATOM 809 C CA . PHE A 1 103 ? 9.150 0.257 -7.462 1.00 96.62 103 PHE A CA 1
ATOM 810 C C . PHE A 1 103 ? 7.903 1.084 -7.785 1.00 96.62 103 PHE A C 1
ATOM 812 O O . PHE A 1 103 ? 7.330 1.721 -6.904 1.00 96.62 103 PHE A O 1
ATOM 819 N N . GLY A 1 104 ? 7.435 1.047 -9.036 1.00 97.00 104 GLY A N 1
ATOM 820 C CA . GLY A 1 104 ? 6.210 1.735 -9.434 1.00 97.00 104 GLY A CA 1
ATOM 821 C C . GLY A 1 104 ? 4.957 1.206 -8.727 1.00 97.00 104 GLY A C 1
ATOM 822 O O . GLY A 1 104 ? 4.065 1.989 -8.404 1.00 97.00 104 GLY A O 1
ATOM 823 N N . ALA A 1 105 ? 4.882 -0.088 -8.417 1.00 96.69 105 ALA A N 1
ATOM 824 C CA . ALA A 1 105 ? 3.758 -0.649 -7.671 1.00 96.69 105 ALA A CA 1
ATOM 825 C C . ALA A 1 105 ? 3.565 0.039 -6.315 1.00 96.69 105 ALA A C 1
ATOM 827 O O . ALA A 1 105 ? 2.441 0.367 -5.948 1.00 96.69 105 ALA A O 1
ATOM 828 N N . PHE A 1 106 ? 4.659 0.296 -5.597 1.00 94.56 106 PHE A N 1
ATOM 829 C CA . PHE A 1 106 ? 4.602 0.875 -4.259 1.00 94.56 106 PHE A CA 1
ATOM 830 C C . PHE A 1 106 ? 4.751 2.394 -4.281 1.00 94.56 106 PHE A C 1
ATOM 832 O O . PHE A 1 106 ? 3.849 3.107 -3.853 1.00 94.56 106 PHE A O 1
ATOM 839 N N . PHE A 1 107 ? 5.847 2.915 -4.822 1.00 95.81 107 PHE A N 1
ATOM 840 C CA . PHE A 1 107 ? 6.207 4.326 -4.682 1.00 95.81 107 PHE A CA 1
ATOM 841 C C . PHE A 1 107 ? 5.491 5.249 -5.665 1.00 95.81 107 PHE A C 1
ATOM 843 O O . PHE A 1 107 ? 5.328 6.432 -5.376 1.00 95.81 107 PHE A O 1
ATOM 850 N N . LEU A 1 108 ? 5.025 4.740 -6.810 1.00 96.38 108 LEU A N 1
ATOM 851 C CA . LEU A 1 108 ? 4.184 5.539 -7.705 1.00 96.38 108 LEU A CA 1
ATOM 852 C C . LEU A 1 108 ? 2.717 5.527 -7.248 1.00 96.38 108 LEU A C 1
ATOM 854 O O . LEU A 1 108 ? 2.062 6.562 -7.319 1.00 96.38 108 LEU A O 1
ATOM 858 N N . ALA A 1 109 ? 2.203 4.398 -6.745 1.00 96.31 109 ALA A N 1
ATOM 859 C CA . ALA A 1 109 ? 0.801 4.289 -6.335 1.00 96.31 109 ALA A CA 1
ATOM 860 C C . ALA A 1 109 ? 0.499 4.923 -4.971 1.00 96.31 109 ALA A C 1
ATOM 862 O O . ALA A 1 109 ? -0.491 5.645 -4.847 1.00 96.31 109 ALA A O 1
ATOM 863 N N . THR A 1 110 ? 1.333 4.647 -3.964 1.00 92.88 110 THR A N 1
ATOM 864 C CA . THR A 1 110 ? 1.081 5.037 -2.568 1.00 92.88 110 THR A CA 1
ATOM 865 C C . THR A 1 110 ? 1.093 6.561 -2.433 1.00 92.88 110 THR A C 1
ATOM 867 O O . THR A 1 110 ? 1.962 7.204 -3.024 1.00 92.88 110 THR A O 1
ATOM 870 N N . PRO A 1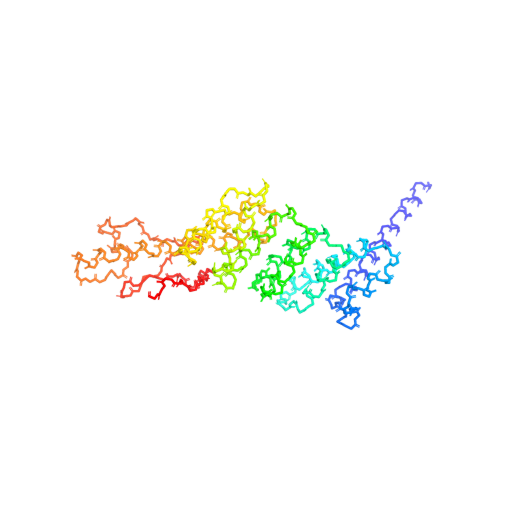 111 ? 0.168 7.175 -1.677 1.00 91.38 111 PRO A N 1
ATOM 871 C CA . PRO A 1 111 ? 0.177 8.615 -1.444 1.00 91.38 111 PRO A CA 1
ATOM 872 C C . PRO A 1 111 ? 1.375 9.087 -0.594 1.00 91.38 111 PRO A C 1
ATOM 874 O O . PRO A 1 111 ? 2.024 8.291 0.094 1.00 91.38 111 PRO A O 1
ATOM 877 N N . PRO A 1 112 ? 1.655 10.403 -0.587 1.00 89.06 112 PRO A N 1
ATOM 878 C CA . PRO A 1 112 ? 2.580 11.006 0.364 1.00 89.06 112 PRO A CA 1
ATOM 879 C C . PRO A 1 112 ? 2.245 10.649 1.825 1.00 89.06 112 PRO A C 1
ATOM 881 O O . PRO A 1 112 ? 1.066 10.531 2.168 1.00 89.06 112 PRO A O 1
ATOM 884 N N . PRO A 1 113 ? 3.249 10.517 2.712 1.00 88.06 113 PRO A N 1
ATOM 885 C CA . PRO A 1 113 ? 4.676 10.768 2.477 1.00 88.06 113 PRO A CA 1
ATOM 886 C C . PRO A 1 113 ? 5.440 9.578 1.869 1.00 88.06 113 PRO A C 1
ATOM 888 O O . PRO A 1 113 ? 6.638 9.690 1.632 1.00 88.06 113 PRO A O 1
ATOM 891 N N . TYR A 1 114 ? 4.769 8.450 1.628 1.00 87.19 114 TYR A N 1
ATOM 892 C CA . TYR A 1 114 ? 5.404 7.198 1.210 1.00 87.19 114 TYR A CA 1
ATOM 893 C C . TYR A 1 114 ? 5.593 7.070 -0.301 1.00 87.19 114 TYR A C 1
ATOM 895 O O . TYR A 1 114 ? 6.434 6.295 -0.739 1.00 87.19 114 TYR A O 1
ATOM 903 N N . GLY A 1 115 ? 4.840 7.817 -1.105 1.00 91.81 115 GLY A N 1
ATOM 904 C CA . GLY A 1 115 ? 4.953 7.774 -2.558 1.00 91.81 115 GLY A CA 1
ATOM 905 C C . GLY A 1 115 ? 4.309 8.966 -3.260 1.00 91.81 115 GLY A C 1
AT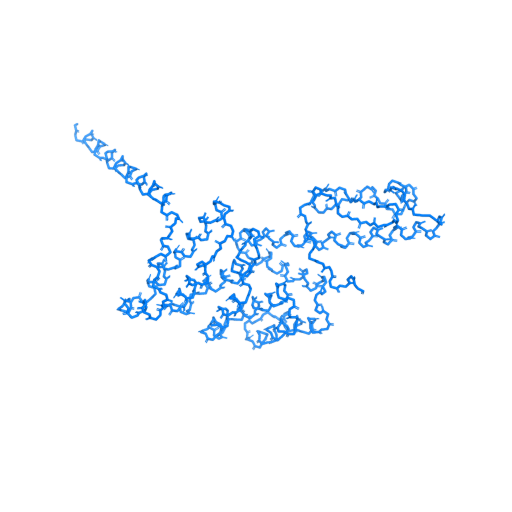OM 906 O O . GLY A 1 115 ? 4.071 10.017 -2.661 1.00 91.81 115 GLY A O 1
ATOM 907 N N . ALA A 1 116 ? 4.046 8.796 -4.553 1.00 93.62 116 ALA A N 1
ATOM 908 C CA . ALA A 1 116 ? 3.578 9.840 -5.456 1.00 93.62 116 ALA A CA 1
ATOM 909 C C . ALA A 1 116 ? 2.058 10.031 -5.517 1.00 93.62 116 ALA A C 1
ATOM 911 O O . ALA A 1 116 ? 1.607 11.041 -6.055 1.00 93.62 116 ALA A O 1
ATOM 912 N N . GLY A 1 117 ? 1.263 9.092 -5.002 1.00 95.06 117 GLY A N 1
ATOM 913 C CA . GLY A 1 117 ? -0.200 9.164 -5.052 1.00 95.06 117 GLY A CA 1
ATOM 914 C C . GLY A 1 117 ? -0.772 9.100 -6.471 1.00 95.06 117 GLY A C 1
ATOM 915 O O . GLY A 1 117 ? -1.792 9.726 -6.751 1.00 95.06 117 GLY A O 1
ATOM 916 N N . MET A 1 118 ? -0.121 8.357 -7.369 1.00 97.00 118 MET A N 1
ATOM 917 C CA . MET A 1 118 ? -0.477 8.197 -8.785 1.00 97.00 118 MET A CA 1
ATOM 918 C C . MET A 1 118 ? -0.863 6.734 -9.099 1.00 97.00 118 MET A C 1
ATOM 920 O O . MET A 1 118 ? -0.193 6.040 -9.876 1.00 97.00 118 MET A O 1
ATOM 924 N N . PRO A 1 119 ? -1.935 6.196 -8.479 1.00 97.50 119 PRO A N 1
ATOM 925 C CA . PRO A 1 119 ? -2.289 4.781 -8.596 1.00 97.50 119 PRO A CA 1
ATOM 926 C C . PRO A 1 119 ? -2.715 4.372 -10.011 1.00 97.50 119 PRO A C 1
ATOM 928 O O . PRO A 1 119 ? -2.497 3.228 -10.407 1.00 97.50 119 PRO A O 1
ATOM 931 N N . LYS A 1 120 ? -3.282 5.282 -10.814 1.00 97.94 120 LYS A N 1
ATOM 932 C CA . LYS A 1 120 ? -3.687 4.974 -12.199 1.00 97.94 120 LYS A CA 1
ATOM 933 C C . LYS A 1 120 ? -2.475 4.805 -13.112 1.00 97.94 120 LYS A C 1
ATOM 935 O O . LYS A 1 120 ? -2.443 3.891 -13.934 1.00 97.94 120 LYS A O 1
ATOM 940 N N . GLU A 1 121 ? -1.472 5.654 -12.942 1.00 98.00 121 GLU A N 1
ATOM 941 C CA . GLU A 1 121 ? -0.191 5.601 -13.635 1.00 98.00 121 GLU A CA 1
ATOM 942 C C . GLU A 1 121 ? 0.577 4.336 -13.242 1.00 98.00 121 GLU A C 1
ATOM 944 O O . GLU A 1 121 ? 1.148 3.674 -14.109 1.00 98.00 121 GLU A O 1
ATOM 949 N N . SER A 1 122 ? 0.524 3.950 -11.963 1.00 98.38 122 SER A N 1
ATOM 950 C CA . SER A 1 122 ? 1.084 2.682 -11.488 1.00 98.38 122 SER A CA 1
ATOM 951 C C . SER A 1 122 ? 0.391 1.467 -12.115 1.00 98.38 122 SER A C 1
ATO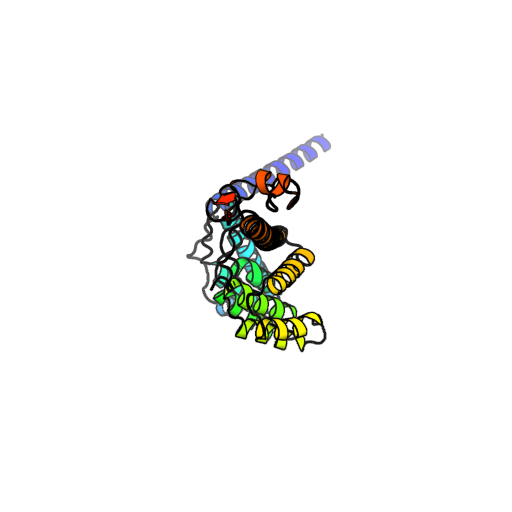M 953 O O . SER A 1 122 ? 1.060 0.599 -12.673 1.00 98.38 122 SER A O 1
ATOM 955 N N . VAL A 1 123 ? -0.946 1.435 -12.156 1.00 98.56 123 VAL A N 1
ATOM 956 C CA . VAL A 1 123 ? -1.699 0.377 -12.857 1.00 98.56 123 VAL A CA 1
ATOM 957 C C . VAL A 1 123 ? -1.334 0.315 -14.346 1.00 98.56 123 VAL A C 1
ATOM 959 O O . VAL A 1 123 ? -1.173 -0.775 -14.896 1.00 98.56 123 VAL A O 1
ATOM 962 N N . ALA A 1 124 ? -1.179 1.462 -15.015 1.00 98.31 124 ALA A N 1
ATOM 963 C CA . ALA A 1 124 ? -0.761 1.505 -16.416 1.00 98.31 124 ALA A CA 1
ATOM 964 C C . ALA A 1 124 ? 0.658 0.942 -16.613 1.00 98.31 124 ALA A C 1
ATOM 966 O O . ALA A 1 124 ? 0.888 0.174 -17.549 1.00 98.31 124 ALA A O 1
ATOM 967 N N . LEU A 1 125 ? 1.589 1.270 -15.713 1.00 98.56 125 LEU A N 1
ATOM 968 C CA . LEU A 1 125 ? 2.944 0.721 -15.707 1.00 98.56 125 LEU A CA 1
ATOM 969 C C . LEU A 1 125 ? 2.931 -0.802 -15.499 1.00 98.56 125 LEU A C 1
ATOM 971 O O . LEU A 1 125 ? 3.580 -1.526 -16.252 1.00 98.56 125 LEU A O 1
ATOM 975 N N . LEU A 1 126 ? 2.155 -1.302 -14.533 1.00 98.50 126 LEU A N 1
ATOM 976 C CA . LEU A 1 126 ? 2.048 -2.735 -14.243 1.00 98.50 126 LEU A CA 1
ATOM 977 C C . LEU A 1 126 ? 1.403 -3.523 -15.381 1.00 98.50 126 LEU A C 1
ATOM 979 O O . LEU A 1 126 ? 1.847 -4.632 -15.663 1.00 98.50 126 LEU A O 1
ATOM 983 N N . ARG A 1 127 ? 0.421 -2.952 -16.089 1.00 98.31 127 ARG A N 1
ATOM 984 C CA . ARG A 1 127 ? -0.154 -3.579 -17.289 1.00 98.31 127 ARG A CA 1
ATOM 985 C C . ARG A 1 127 ? 0.917 -3.847 -18.347 1.00 98.31 127 ARG A C 1
ATOM 987 O O . ARG A 1 127 ? 0.985 -4.956 -18.867 1.00 98.31 127 ARG A O 1
ATOM 994 N N . ARG A 1 128 ? 1.794 -2.870 -18.604 1.00 98.06 128 ARG A N 1
ATOM 995 C CA . ARG A 1 128 ? 2.941 -3.049 -19.511 1.00 98.06 128 ARG A CA 1
ATOM 996 C C . ARG A 1 128 ? 3.895 -4.131 -19.005 1.00 98.06 128 ARG A C 1
ATOM 998 O O . ARG A 1 128 ? 4.401 -4.916 -19.798 1.00 98.06 128 ARG A O 1
ATOM 1005 N N . GLY A 1 129 ? 4.111 -4.183 -17.692 1.00 98.12 129 GLY A N 1
ATOM 1006 C CA . GLY A 1 129 ? 4.913 -5.225 -17.060 1.00 98.12 129 GLY A CA 1
ATOM 1007 C C . GLY A 1 129 ? 4.336 -6.617 -17.276 1.00 98.12 129 GLY A C 1
ATOM 1008 O O . GLY A 1 129 ? 5.083 -7.511 -17.648 1.00 98.12 129 GLY A O 1
ATOM 1009 N N . ILE A 1 130 ? 3.025 -6.793 -17.103 1.00 97.81 130 ILE A N 1
ATOM 1010 C CA . ILE A 1 130 ? 2.322 -8.068 -17.316 1.00 97.81 130 ILE A CA 1
ATOM 1011 C C . ILE A 1 130 ? 2.415 -8.503 -18.782 1.00 97.81 130 ILE A C 1
ATOM 1013 O O . ILE A 1 130 ? 2.668 -9.671 -19.060 1.00 97.81 130 ILE A O 1
ATOM 1017 N N . GLU A 1 131 ? 2.244 -7.569 -19.721 1.00 97.50 131 GLU A N 1
ATOM 1018 C CA . GLU A 1 131 ? 2.384 -7.842 -21.158 1.00 97.50 131 GLU A CA 1
ATOM 1019 C C . GLU A 1 131 ? 3.811 -8.275 -21.524 1.00 97.50 131 GLU A C 1
ATOM 1021 O O . GLU A 1 131 ? 3.996 -9.197 -22.316 1.00 97.50 131 GLU A O 1
ATOM 1026 N N . ALA A 1 132 ? 4.822 -7.629 -20.937 1.00 97.75 132 ALA A N 1
ATOM 1027 C CA . ALA A 1 132 ? 6.225 -7.942 -21.188 1.00 97.75 132 ALA A CA 1
ATOM 1028 C C . ALA A 1 132 ? 6.718 -9.188 -20.430 1.00 97.75 132 ALA A C 1
ATOM 1030 O O . ALA A 1 132 ? 7.626 -9.866 -20.904 1.00 97.75 132 ALA A O 1
ATOM 1031 N N . ASN A 1 133 ? 6.136 -9.496 -19.270 1.00 96.75 133 ASN A N 1
ATOM 1032 C CA . ASN A 1 133 ? 6.580 -10.543 -18.346 1.00 96.75 133 ASN A CA 1
ATOM 1033 C C . ASN A 1 133 ? 5.397 -11.461 -17.986 1.00 96.75 133 ASN A C 1
ATOM 1035 O O . ASN A 1 133 ? 4.964 -11.488 -16.830 1.00 96.75 133 ASN A O 1
ATOM 1039 N N . PRO A 1 134 ? 4.848 -12.223 -18.952 1.00 93.19 134 PRO A N 1
ATOM 1040 C CA . PRO A 1 134 ? 3.601 -12.959 -18.760 1.00 93.19 134 PRO A CA 1
ATOM 1041 C C . PRO A 1 134 ? 3.688 -14.034 -17.674 1.00 93.19 134 PRO A C 1
ATOM 1043 O O . PRO A 1 134 ? 2.667 -14.396 -17.115 1.00 93.19 134 PRO A O 1
ATOM 1046 N N . ASP A 1 135 ? 4.872 -14.537 -17.326 1.00 91.62 135 ASP A N 1
ATOM 1047 C CA . ASP A 1 135 ? 5.021 -15.553 -16.276 1.00 91.62 135 ASP A CA 1
ATOM 1048 C C . ASP A 1 135 ? 5.132 -14.971 -14.853 1.00 91.62 135 ASP A C 1
ATOM 1050 O O . ASP A 1 135 ? 5.142 -15.727 -13.872 1.00 91.62 135 ASP A O 1
ATOM 1054 N N . GLU A 1 136 ? 5.215 -13.644 -14.707 1.00 94.81 136 GLU A N 1
ATOM 1055 C CA . GLU A 1 136 ? 5.416 -12.990 -13.414 1.00 94.81 136 GLU A CA 1
ATOM 1056 C C . GLU A 1 136 ? 4.088 -12.661 -12.725 1.00 94.81 136 GLU A C 1
ATOM 1058 O O . GLU A 1 136 ? 3.527 -11.566 -12.816 1.00 94.81 136 GLU A O 1
ATOM 1063 N N . TRP A 1 137 ? 3.594 -13.635 -11.963 1.00 94.62 137 TRP A N 1
ATOM 1064 C CA . TRP A 1 137 ? 2.337 -13.526 -11.225 1.00 94.62 137 TRP A CA 1
ATOM 1065 C C . TRP A 1 137 ? 2.316 -12.385 -10.192 1.00 94.62 137 TRP A C 1
ATOM 1067 O O . TRP A 1 137 ? 1.234 -11.889 -9.867 1.00 94.62 137 TRP A O 1
ATOM 1077 N N . ARG A 1 138 ? 3.469 -11.937 -9.663 1.00 94.06 138 ARG A N 1
ATOM 1078 C CA . ARG A 1 138 ? 3.499 -10.869 -8.645 1.00 94.06 138 ARG A CA 1
ATOM 1079 C C . ARG A 1 138 ? 2.992 -9.535 -9.179 1.00 94.06 138 ARG A C 1
ATOM 1081 O O . ARG A 1 138 ? 2.388 -8.782 -8.422 1.00 94.06 138 ARG A O 1
ATOM 1088 N N . LEU A 1 139 ? 3.156 -9.261 -10.475 1.00 97.00 139 LEU A N 1
ATOM 1089 C CA . LEU A 1 139 ? 2.622 -8.039 -11.083 1.00 97.00 139 LEU A CA 1
ATOM 1090 C C . LEU A 1 139 ? 1.092 -7.978 -10.984 1.00 97.00 139 LEU A C 1
ATOM 1092 O O . LEU A 1 139 ? 0.533 -6.914 -10.718 1.00 97.00 139 LEU A O 1
ATOM 1096 N N . TRP A 1 140 ? 0.415 -9.124 -11.107 1.00 97.75 140 TRP A N 1
ATOM 1097 C CA . TRP A 1 140 ? -1.024 -9.226 -10.866 1.00 97.75 140 TRP A CA 1
ATOM 1098 C C . TRP A 1 140 ? -1.388 -8.991 -9.404 1.00 97.75 140 TRP A C 1
ATOM 1100 O O . TRP A 1 140 ? -2.374 -8.311 -9.128 1.00 97.75 140 TRP A O 1
ATOM 1110 N N . HIS A 1 141 ? -0.592 -9.523 -8.472 1.00 96.62 141 HIS A N 1
ATOM 1111 C CA . HIS A 1 141 ? -0.773 -9.273 -7.043 1.00 96.62 141 HIS A CA 1
ATOM 1112 C C . HIS A 1 141 ? -0.659 -7.774 -6.720 1.00 96.62 141 HIS A C 1
ATOM 1114 O O . HIS A 1 141 ? -1.564 -7.227 -6.092 1.00 96.62 141 HIS A O 1
ATOM 1120 N N . TYR A 1 142 ? 0.382 -7.092 -7.207 1.00 97.19 142 TYR A N 1
ATOM 1121 C CA . TYR A 1 142 ? 0.558 -5.651 -7.006 1.00 97.19 142 TYR A CA 1
ATOM 1122 C C . TYR A 1 142 ? -0.564 -4.832 -7.644 1.00 97.19 142 TYR A C 1
ATOM 1124 O O . TYR A 1 142 ? -1.111 -3.927 -7.018 1.00 97.19 142 TYR A O 1
ATOM 1132 N N . MET A 1 143 ? -0.967 -5.177 -8.868 1.00 98.25 143 MET A N 1
ATOM 1133 C CA . MET A 1 143 ? -2.070 -4.495 -9.541 1.00 98.25 143 MET A CA 1
ATOM 1134 C C . MET A 1 143 ? -3.393 -4.696 -8.787 1.00 98.25 143 MET A C 1
ATOM 1136 O O . MET A 1 143 ? -4.150 -3.742 -8.606 1.00 98.25 143 MET A O 1
ATOM 1140 N N . GLY A 1 144 ? -3.658 -5.914 -8.304 1.00 97.88 144 GLY A N 1
ATOM 1141 C CA . GLY A 1 144 ? -4.818 -6.226 -7.470 1.00 97.88 144 GLY A CA 1
ATOM 1142 C C . GLY A 1 144 ? -4.815 -5.458 -6.152 1.00 97.88 144 GLY A C 1
ATOM 1143 O O . GLY A 1 144 ? -5.851 -4.918 -5.764 1.00 97.88 144 GLY A O 1
ATOM 1144 N N . PHE A 1 145 ? -3.651 -5.337 -5.515 1.00 97.38 145 PHE A N 1
ATOM 1145 C CA . PHE A 1 145 ? -3.471 -4.557 -4.297 1.00 97.38 145 PHE A CA 1
ATOM 1146 C C . PHE A 1 145 ? -3.782 -3.070 -4.514 1.00 97.38 145 PHE A C 1
ATOM 1148 O O . PHE A 1 145 ? -4.551 -2.492 -3.752 1.00 97.38 145 PHE A O 1
ATOM 1155 N N . ILE A 1 146 ? -3.263 -2.457 -5.583 1.00 97.94 146 ILE A N 1
ATOM 1156 C CA . ILE A 1 146 ? -3.520 -1.040 -5.900 1.00 97.94 146 ILE A CA 1
ATOM 1157 C C . ILE A 1 146 ? -5.003 -0.802 -6.192 1.00 97.94 146 ILE A C 1
ATOM 1159 O O . ILE A 1 146 ? -5.582 0.165 -5.692 1.00 97.94 146 ILE A O 1
ATOM 1163 N N . TYR A 1 147 ? -5.640 -1.690 -6.965 1.00 98.31 147 TYR A N 1
ATOM 1164 C CA . TYR A 1 147 ? -7.082 -1.614 -7.195 1.00 98.31 147 TYR A CA 1
ATOM 1165 C C . TYR A 1 147 ? -7.867 -1.700 -5.885 1.00 98.31 147 TYR A C 1
ATOM 1167 O O . TYR A 1 147 ? -8.778 -0.905 -5.674 1.00 98.31 147 TYR A O 1
ATOM 1175 N N . TYR A 1 148 ? -7.502 -2.634 -5.005 1.00 97.00 148 TYR A N 1
ATOM 1176 C CA . TYR A 1 148 ? -8.186 -2.848 -3.735 1.00 97.00 148 TYR A CA 1
ATOM 1177 C C . TYR A 1 148 ? -8.011 -1.662 -2.783 1.00 97.00 148 TYR A C 1
ATOM 1179 O O . TYR A 1 148 ? -8.988 -1.142 -2.251 1.00 97.00 148 TYR A O 1
ATOM 1187 N N . TRP A 1 149 ? -6.767 -1.240 -2.564 1.00 94.06 149 TRP A N 1
ATOM 1188 C CA . TRP A 1 149 ? -6.419 -0.336 -1.475 1.00 94.06 149 TRP A CA 1
ATOM 1189 C C . TRP A 1 149 ? -6.432 1.141 -1.866 1.00 94.06 149 TRP A C 1
ATOM 1191 O O . TRP A 1 149 ? -6.932 1.980 -1.111 1.00 94.06 149 TRP A O 1
ATOM 1201 N N . GLU A 1 150 ? -5.868 1.482 -3.026 1.00 93.81 150 GLU A N 1
ATOM 1202 C CA . GLU A 1 150 ? -5.727 2.884 -3.438 1.00 93.81 150 GLU A CA 1
ATOM 1203 C C . GLU A 1 150 ? -6.908 3.368 -4.263 1.00 93.81 150 GLU A C 1
ATOM 1205 O O . GLU A 1 150 ? -7.360 4.497 -4.087 1.00 93.81 150 GLU A O 1
ATOM 1210 N N . LEU A 1 151 ? -7.432 2.517 -5.145 1.00 95.75 151 LEU A N 1
ATOM 1211 C CA . LEU A 1 151 ? -8.553 2.880 -6.012 1.00 95.75 151 LEU A CA 1
ATOM 1212 C C . LEU A 1 151 ? -9.918 2.471 -5.443 1.00 95.75 151 LEU A C 1
ATOM 1214 O O . LEU A 1 151 ? -10.930 2.938 -5.959 1.00 95.75 151 LEU A O 1
ATOM 1218 N N . GLN A 1 152 ? -9.951 1.603 -4.424 1.00 95.12 152 GLN A N 1
ATOM 1219 C CA . GLN A 1 152 ? -11.173 0.983 -3.885 1.00 95.12 152 GLN A CA 1
ATOM 1220 C C . GLN A 1 152 ? -12.071 0.366 -4.980 1.00 95.12 152 GLN A C 1
ATOM 1222 O O . GLN A 1 152 ? -13.293 0.284 -4.857 1.00 95.12 152 GLN A O 1
ATOM 1227 N N . ASP A 1 153 ? -11.453 -0.094 -6.069 1.00 97.44 153 ASP A N 1
ATOM 1228 C CA . ASP A 1 153 ? -12.091 -0.754 -7.201 1.00 97.44 153 ASP A CA 1
ATOM 1229 C C . ASP A 1 153 ? -12.025 -2.269 -6.995 1.00 97.44 153 ASP A C 1
ATOM 1231 O O . ASP A 1 153 ? -11.198 -2.991 -7.560 1.00 97.44 153 ASP A O 1
ATOM 1235 N N . TYR A 1 154 ? -12.909 -2.760 -6.129 1.00 97.12 154 TYR A N 1
ATOM 1236 C CA . TYR A 1 154 ? -12.927 -4.166 -5.729 1.00 97.12 154 TYR A CA 1
ATOM 1237 C C . TYR A 1 154 ? -13.243 -5.114 -6.893 1.00 97.12 154 TYR A C 1
ATOM 1239 O O . TYR A 1 154 ? -12.800 -6.263 -6.898 1.00 97.12 154 TYR A O 1
ATOM 1247 N N . GLN A 1 155 ? -13.961 -4.638 -7.916 1.00 98.06 155 GLN A N 1
ATOM 1248 C CA . GLN A 1 155 ? -14.240 -5.439 -9.105 1.00 98.06 155 GLN A CA 1
ATOM 1249 C C . GLN A 1 155 ? -12.958 -5.727 -9.884 1.00 98.06 155 GLN A C 1
ATOM 1251 O O . GLN A 1 155 ? -12.687 -6.887 -10.213 1.00 98.06 155 GLN A O 1
ATOM 1256 N N . ASN A 1 156 ? -12.161 -4.698 -10.175 1.00 98.44 156 ASN A N 1
ATOM 1257 C CA . ASN A 1 156 ? -10.897 -4.885 -10.882 1.00 98.44 156 ASN A CA 1
ATOM 1258 C C . ASN A 1 156 ? -9.822 -5.518 -9.992 1.00 98.44 156 ASN A C 1
ATOM 1260 O O . ASN A 1 156 ? -9.045 -6.328 -10.495 1.00 98.44 156 ASN A O 1
ATOM 1264 N N . ALA A 1 157 ? -9.842 -5.274 -8.679 1.00 98.50 157 ALA A N 1
ATOM 1265 C CA . ALA A 1 157 ? -8.986 -5.984 -7.732 1.00 98.50 157 ALA A CA 1
ATOM 1266 C C . ALA A 1 157 ? -9.220 -7.499 -7.788 1.00 98.50 157 ALA A C 1
ATOM 1268 O O . ALA A 1 157 ? -8.285 -8.268 -8.011 1.00 98.50 157 ALA A O 1
ATOM 1269 N N . ALA A 1 158 ? -10.475 -7.940 -7.669 1.00 98.44 158 ALA A N 1
ATOM 1270 C CA . ALA A 1 158 ? -10.807 -9.358 -7.734 1.00 98.44 158 ALA A CA 1
ATOM 1271 C C . ALA A 1 158 ? -10.437 -9.994 -9.080 1.00 98.44 158 ALA A C 1
ATOM 1273 O O . ALA A 1 158 ? -9.946 -11.120 -9.103 1.00 98.44 158 ALA A O 1
ATOM 1274 N N . LYS A 1 159 ? -10.649 -9.282 -10.196 1.00 98.44 159 LYS A N 1
ATOM 1275 C CA . LYS A 1 159 ? -10.214 -9.745 -11.525 1.00 98.44 159 LYS A CA 1
ATOM 1276 C C . LYS A 1 159 ? -8.697 -9.910 -11.589 1.00 98.44 159 LYS A C 1
ATOM 1278 O O . LYS A 1 159 ? -8.234 -10.937 -12.063 1.00 98.44 159 LYS A O 1
ATOM 1283 N N . ALA A 1 160 ? -7.928 -8.946 -11.084 1.00 98.25 160 ALA A N 1
ATOM 1284 C CA . ALA A 1 160 ? -6.471 -9.034 -11.082 1.00 98.25 160 ALA A CA 1
ATOM 1285 C C . ALA A 1 160 ? -5.967 -10.235 -10.262 1.00 98.25 160 ALA A C 1
ATOM 1287 O O . ALA A 1 160 ? -5.120 -10.986 -10.742 1.00 98.25 160 ALA A O 1
ATOM 1288 N N . TYR A 1 161 ? -6.530 -10.475 -9.072 1.00 98.19 161 TYR A N 1
ATOM 1289 C CA . TYR A 1 161 ? -6.198 -11.661 -8.274 1.00 98.19 161 TYR A CA 1
ATOM 1290 C C . TYR A 1 161 ? -6.619 -12.970 -8.952 1.00 98.19 161 TYR A C 1
ATOM 1292 O O . TYR A 1 161 ? -5.881 -13.952 -8.883 1.00 98.19 161 TYR A O 1
ATOM 1300 N N . GLU A 1 162 ? -7.771 -12.997 -9.628 1.00 98.12 162 GLU A N 1
ATOM 1301 C CA . GLU A 1 162 ? -8.224 -14.175 -10.373 1.00 98.12 162 GLU A CA 1
ATOM 1302 C C . GLU A 1 162 ? -7.288 -14.498 -11.538 1.00 98.12 162 GLU A C 1
ATOM 1304 O O . GLU A 1 162 ? -6.842 -15.640 -11.642 1.00 98.12 162 GLU A O 1
ATOM 1309 N N . GLU A 1 163 ? -6.957 -13.516 -12.379 1.00 97.44 163 GLU A N 1
ATOM 1310 C CA . GLU A 1 163 ? -6.021 -13.702 -13.492 1.00 97.44 163 GLU A CA 1
ATOM 1311 C C . GLU A 1 163 ? -4.639 -14.122 -12.982 1.00 97.44 163 GLU A C 1
ATOM 1313 O O . GLU A 1 163 ? -4.105 -15.142 -13.419 1.00 97.44 163 GLU A O 1
ATOM 1318 N N . GLY A 1 164 ? -4.117 -13.434 -11.962 1.00 96.50 164 GLY A N 1
ATOM 1319 C CA . GLY A 1 164 ? -2.857 -13.795 -11.317 1.00 96.50 164 GLY A CA 1
ATOM 1320 C C . GLY A 1 164 ? -2.842 -15.226 -10.774 1.00 96.50 164 GLY A C 1
ATOM 1321 O O . GLY A 1 164 ? -1.831 -15.915 -10.883 1.00 96.50 164 GLY A O 1
ATOM 1322 N N . SER A 1 165 ? -3.973 -15.719 -10.259 1.00 96.81 165 SER A N 1
ATOM 1323 C CA . SER A 1 165 ? -4.085 -17.082 -9.719 1.00 96.81 165 SER A CA 1
ATOM 1324 C C . SER A 1 165 ? -4.008 -18.198 -10.768 1.00 96.81 165 SER A C 1
ATOM 1326 O O . SER A 1 165 ? -3.816 -19.357 -10.399 1.00 96.81 165 SER A O 1
ATOM 1328 N N . LYS A 1 166 ? -4.150 -17.879 -12.062 1.00 95.38 166 LYS A N 1
ATOM 1329 C CA . LYS A 1 166 ? -4.044 -18.862 -13.155 1.00 95.38 166 LYS A CA 1
ATOM 1330 C C . LYS A 1 166 ? -2.592 -19.233 -13.472 1.00 95.38 166 LYS A C 1
ATOM 1332 O O . LYS A 1 166 ? -2.359 -20.235 -14.146 1.00 95.38 166 LYS A O 1
ATOM 1337 N N . HIS A 1 167 ? -1.618 -18.456 -12.996 1.00 93.56 167 HIS A N 1
ATOM 1338 C CA . HIS A 1 167 ? -0.201 -18.729 -13.224 1.00 93.56 167 HIS A CA 1
ATOM 1339 C C . HIS A 1 167 ? 0.298 -19.880 -12.346 1.00 93.56 167 HIS A C 1
ATOM 1341 O O . HIS A 1 167 ? 0.009 -19.951 -11.154 1.00 93.56 167 HIS A O 1
ATOM 1347 N N . SER A 1 168 ? 1.127 -20.758 -12.915 1.00 87.81 168 SER A N 1
ATOM 1348 C CA . SER A 1 168 ? 1.617 -21.974 -12.243 1.00 87.81 168 SER A CA 1
ATOM 1349 C C . SER A 1 168 ? 2.445 -21.710 -10.980 1.00 87.81 168 SER A C 1
ATOM 1351 O O . SER A 1 168 ? 2.490 -22.552 -10.086 1.00 87.81 168 SER A O 1
ATOM 1353 N N . LYS A 1 169 ? 3.095 -20.543 -10.896 1.00 90.19 169 LYS A N 1
ATOM 1354 C CA . LYS A 1 169 ? 3.909 -20.110 -9.748 1.00 90.19 169 LYS A CA 1
ATOM 1355 C C . LYS A 1 169 ? 3.133 -19.253 -8.739 1.00 90.19 169 LYS A C 1
ATOM 1357 O O . LYS A 1 169 ? 3.718 -18.832 -7.741 1.00 90.19 169 LYS A O 1
ATOM 1362 N N . ALA A 1 170 ? 1.856 -18.969 -9.000 1.00 92.31 170 ALA A N 1
ATOM 1363 C CA . ALA A 1 170 ? 1.046 -18.116 -8.145 1.00 92.31 170 ALA A CA 1
ATOM 1364 C C . ALA A 1 170 ? 0.789 -18.758 -6.781 1.00 92.31 170 ALA A C 1
ATOM 1366 O O . ALA A 1 170 ? 0.683 -19.979 -6.637 1.00 92.31 170 ALA A O 1
ATOM 1367 N N . ARG A 1 171 ? 0.649 -17.918 -5.756 1.00 90.81 171 ARG A N 1
ATOM 1368 C CA . ARG A 1 171 ? 0.275 -18.387 -4.421 1.00 90.81 171 ARG A CA 1
ATOM 1369 C C . ARG A 1 171 ? -1.197 -18.798 -4.419 1.00 90.81 171 ARG A C 1
ATOM 1371 O O . ARG A 1 171 ? -2.057 -18.038 -4.860 1.00 90.81 171 ARG A O 1
ATOM 1378 N N . THR A 1 172 ? -1.504 -19.956 -3.833 1.00 91.69 172 THR A N 1
ATOM 1379 C CA . THR A 1 172 ? -2.872 -20.509 -3.754 1.00 91.69 172 THR A CA 1
ATOM 1380 C C . THR A 1 172 ? -3.888 -19.523 -3.175 1.00 91.69 172 THR A C 1
ATOM 1382 O O . THR A 1 172 ? -5.048 -19.504 -3.588 1.00 91.69 172 THR A O 1
ATOM 1385 N N . TRP A 1 173 ? -3.450 -18.667 -2.246 1.00 94.19 173 TRP A N 1
ATOM 1386 C CA . TRP A 1 173 ? -4.305 -17.674 -1.609 1.00 94.19 173 TRP A CA 1
ATOM 1387 C C . TRP A 1 173 ? -4.890 -16.660 -2.602 1.00 94.19 173 TRP A C 1
ATOM 1389 O O . TRP A 1 173 ? -5.974 -16.147 -2.346 1.00 94.19 173 TRP A O 1
ATOM 1399 N N . MET A 1 174 ? -4.262 -16.402 -3.758 1.00 96.88 174 MET A N 1
ATOM 1400 C CA . MET A 1 174 ? -4.756 -15.407 -4.724 1.00 96.88 174 MET A CA 1
ATOM 1401 C C . MET A 1 174 ? -6.148 -15.753 -5.263 1.00 96.88 174 MET A C 1
ATOM 1403 O O . MET A 1 174 ? -6.996 -14.875 -5.404 1.00 96.88 174 MET A O 1
ATOM 1407 N N . LYS A 1 175 ? -6.427 -17.041 -5.494 1.00 96.50 175 LYS A N 1
ATOM 1408 C CA . LYS A 1 175 ? -7.758 -17.491 -5.925 1.00 96.50 175 LYS A CA 1
ATOM 1409 C C . LYS A 1 175 ? -8.808 -17.267 -4.835 1.00 96.50 175 LYS A C 1
ATOM 1411 O O . LYS A 1 175 ? -9.925 -16.845 -5.127 1.00 96.50 175 LYS A O 1
ATOM 1416 N N . VAL A 1 176 ? -8.440 -17.536 -3.579 1.00 96.19 176 VAL A N 1
ATOM 1417 C CA . VAL A 1 176 ? -9.295 -17.276 -2.410 1.00 96.19 176 VAL A CA 1
ATOM 1418 C C . VAL A 1 176 ? -9.554 -15.778 -2.282 1.00 96.19 176 VAL A C 1
ATOM 1420 O O . VAL A 1 176 ? -10.695 -15.370 -2.089 1.00 96.19 176 VAL A O 1
ATOM 1423 N N . MET A 1 177 ? -8.523 -14.959 -2.487 1.00 96.44 177 MET A N 1
ATOM 1424 C CA . MET A 1 177 ? -8.611 -13.506 -2.432 1.00 96.44 177 MET A CA 1
ATOM 1425 C C . MET A 1 177 ? -9.559 -12.939 -3.487 1.00 96.44 177 MET A C 1
ATOM 1427 O O . MET A 1 177 ? -10.393 -12.096 -3.173 1.00 96.44 177 MET A O 1
ATOM 1431 N N . ALA A 1 178 ? -9.509 -13.444 -4.721 1.00 97.44 178 ALA A N 1
ATOM 1432 C CA . ALA A 1 178 ? -10.446 -13.038 -5.765 1.00 97.44 178 ALA A CA 1
ATOM 1433 C C . ALA A 1 178 ? -11.912 -13.275 -5.357 1.00 97.44 178 ALA A C 1
ATOM 1435 O O . ALA A 1 178 ? -12.765 -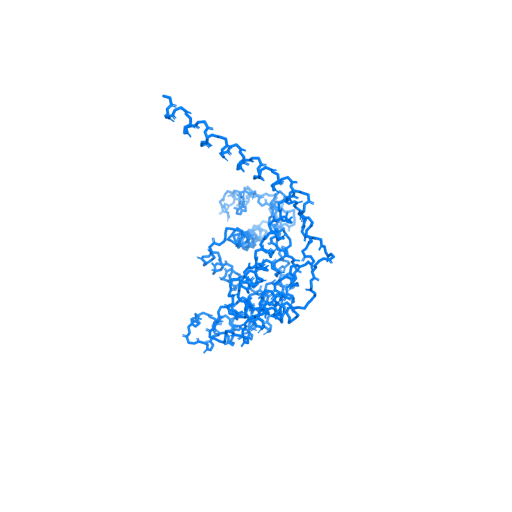12.412 -5.567 1.00 97.44 178 ALA A O 1
ATOM 1436 N N . ALA A 1 179 ? -12.210 -14.427 -4.746 1.00 96.75 179 ALA A N 1
ATOM 1437 C CA . ALA A 1 179 ? -13.547 -14.737 -4.244 1.00 96.75 179 ALA A CA 1
ATOM 1438 C C . ALA A 1 179 ? -13.930 -13.869 -3.031 1.00 96.75 179 ALA A C 1
ATOM 1440 O O . ALA A 1 179 ? -15.036 -13.329 -2.995 1.00 96.75 179 ALA A O 1
ATOM 1441 N N . ALA A 1 180 ? -13.012 -13.689 -2.078 1.00 96.69 180 ALA A N 1
ATOM 1442 C CA . ALA A 1 180 ? -13.232 -12.884 -0.880 1.00 96.69 180 ALA A CA 1
ATOM 1443 C C . ALA A 1 180 ? -13.514 -11.414 -1.228 1.00 96.69 180 ALA A C 1
ATOM 1445 O O . ALA A 1 180 ? -14.509 -10.858 -0.772 1.00 96.69 180 ALA A O 1
ATOM 1446 N N . ILE A 1 181 ? -12.714 -10.810 -2.113 1.00 97.12 181 ILE A N 1
ATOM 1447 C CA . ILE A 1 181 ? -12.897 -9.420 -2.557 1.00 97.12 181 ILE A CA 1
ATOM 1448 C C . ILE A 1 181 ? -14.224 -9.245 -3.308 1.00 97.12 181 ILE A C 1
ATOM 1450 O O . ILE A 1 181 ? -14.891 -8.228 -3.136 1.00 97.12 181 ILE A O 1
ATOM 1454 N N . ARG A 1 182 ? -14.652 -10.229 -4.115 1.00 96.31 182 ARG A N 1
ATOM 1455 C CA . ARG A 1 182 ? -15.977 -10.187 -4.769 1.00 96.31 182 ARG A CA 1
ATOM 1456 C C . ARG A 1 182 ? -17.117 -10.168 -3.767 1.00 96.31 182 ARG A C 1
ATOM 1458 O O . ARG A 1 182 ? -18.124 -9.517 -4.018 1.00 96.31 182 ARG A O 1
ATOM 1465 N N . GLN A 1 183 ? -16.975 -10.921 -2.682 1.00 96.00 183 GLN A N 1
ATOM 1466 C CA . GLN A 1 183 ? -18.019 -11.044 -1.677 1.00 96.00 183 GLN A CA 1
ATOM 1467 C C . GLN A 1 183 ? -18.055 -9.833 -0.742 1.00 96.00 183 GLN A C 1
ATOM 1469 O O . GLN A 1 183 ? -19.137 -9.348 -0.420 1.00 96.00 183 GLN A O 1
ATOM 1474 N N . LYS A 1 184 ? -16.884 -9.379 -0.284 1.00 92.56 184 LYS A N 1
ATOM 1475 C CA . LYS A 1 184 ? -16.727 -8.377 0.776 1.00 92.56 184 LYS A CA 1
ATOM 1476 C C . LYS A 1 184 ? -15.538 -7.452 0.504 1.00 92.56 184 LYS A C 1
ATOM 1478 O O . LYS A 1 184 ? -14.601 -7.365 1.289 1.00 92.56 184 LYS A O 1
ATOM 1483 N N . GLY A 1 185 ? -15.534 -6.775 -0.640 1.00 89.81 185 GLY A N 1
ATOM 1484 C CA . GLY A 1 185 ? -14.526 -5.752 -0.923 1.00 89.81 185 GLY A CA 1
ATOM 1485 C C . GLY A 1 185 ? -14.506 -4.674 0.167 1.00 89.81 185 GLY A C 1
ATOM 1486 O O . GLY A 1 185 ? -15.563 -4.222 0.601 1.00 89.81 185 GLY A O 1
ATOM 1487 N N . GLY A 1 186 ? -13.312 -4.283 0.619 1.00 87.94 186 GLY A N 1
ATOM 1488 C CA . GLY A 1 186 ? -13.140 -3.320 1.711 1.00 87.94 186 GLY A CA 1
ATOM 1489 C C . GLY A 1 186 ? -13.200 -3.925 3.116 1.00 87.94 186 GLY A C 1
ATOM 1490 O O . GLY A 1 186 ? -13.107 -3.188 4.092 1.00 87.94 186 GLY A O 1
ATOM 1491 N N . ASP A 1 187 ? -13.331 -5.246 3.234 1.00 92.44 187 ASP A N 1
ATOM 1492 C CA . ASP A 1 187 ? -13.327 -5.951 4.514 1.00 92.44 187 ASP A CA 1
ATOM 1493 C C . ASP A 1 187 ? -11.976 -5.830 5.245 1.00 92.44 187 ASP A C 1
ATOM 1495 O O . ASP A 1 187 ? -10.891 -5.827 4.641 1.00 92.44 187 ASP A O 1
ATOM 1499 N N . ARG A 1 188 ? -12.031 -5.705 6.575 1.00 91.50 188 ARG A N 1
ATOM 1500 C CA . ARG A 1 188 ? -10.836 -5.491 7.402 1.00 91.50 188 ARG A CA 1
ATOM 1501 C C . ARG A 1 188 ? -9.919 -6.705 7.433 1.00 91.50 188 ARG A C 1
ATOM 1503 O O . ARG A 1 188 ? -8.707 -6.518 7.405 1.00 91.50 188 ARG A O 1
ATOM 1510 N N . GLU A 1 189 ? -10.456 -7.920 7.409 1.00 93.50 189 GLU A N 1
ATOM 1511 C CA . GLU A 1 189 ? -9.648 -9.142 7.418 1.00 93.50 189 GLU A CA 1
ATOM 1512 C C . GLU A 1 189 ? -8.948 -9.353 6.077 1.00 93.50 189 GLU A C 1
ATOM 1514 O O . GLU A 1 189 ? -7.774 -9.726 6.035 1.00 93.50 189 GLU A O 1
ATOM 1519 N N . ILE A 1 190 ? -9.617 -9.013 4.972 1.00 95.00 190 ILE A N 1
ATOM 1520 C CA . ILE A 1 190 ? -8.972 -8.969 3.654 1.00 95.00 190 ILE A CA 1
ATOM 1521 C C . ILE A 1 190 ? -7.825 -7.955 3.660 1.00 95.00 190 ILE A C 1
ATOM 1523 O O . ILE A 1 190 ? -6.705 -8.265 3.250 1.00 95.00 190 ILE A O 1
ATOM 1527 N N . SER A 1 191 ? -8.095 -6.750 4.156 1.00 94.88 191 SER A N 1
ATOM 1528 C CA . SER A 1 191 ? -7.097 -5.682 4.251 1.00 94.88 191 SER A CA 1
ATOM 1529 C C . SER A 1 191 ? -5.901 -6.101 5.109 1.00 94.88 191 SER A C 1
ATOM 1531 O O . SER A 1 191 ? -4.752 -5.902 4.715 1.00 94.88 191 SER A O 1
ATOM 1533 N N . ARG A 1 192 ? -6.165 -6.736 6.255 1.00 95.94 192 ARG A N 1
ATOM 1534 C CA . ARG A 1 192 ? -5.160 -7.262 7.182 1.00 95.94 192 ARG A CA 1
ATOM 1535 C C . ARG A 1 192 ? -4.305 -8.333 6.524 1.00 95.94 192 ARG A C 1
ATOM 1537 O O . ARG A 1 192 ? -3.084 -8.286 6.659 1.00 95.94 192 ARG A O 1
ATOM 1544 N N . PHE A 1 193 ? -4.919 -9.262 5.795 1.00 96.56 193 PHE A N 1
ATOM 1545 C CA . PHE A 1 193 ? -4.195 -10.283 5.043 1.00 96.56 193 PHE A CA 1
ATOM 1546 C C . PHE A 1 193 ? -3.242 -9.650 4.022 1.00 96.56 193 PHE A C 1
ATOM 1548 O O . PHE A 1 193 ? -2.055 -9.970 4.018 1.00 96.56 193 PHE A O 1
ATOM 1555 N N . LEU A 1 194 ? -3.737 -8.731 3.186 1.00 95.94 194 LEU A N 1
ATOM 1556 C CA . LEU A 1 194 ? -2.934 -8.101 2.134 1.00 95.94 194 LEU A CA 1
ATOM 1557 C C . LEU A 1 194 ? -1.761 -7.295 2.707 1.00 95.94 194 LEU A C 1
ATOM 1559 O O . LEU A 1 194 ? -0.633 -7.426 2.236 1.00 95.94 194 LEU A O 1
ATOM 1563 N N . TRP A 1 195 ? -2.000 -6.512 3.760 1.00 96.44 195 TRP A N 1
ATOM 1564 C CA . TRP A 1 195 ? -0.934 -5.765 4.426 1.00 96.44 195 TRP A CA 1
ATOM 1565 C C . TRP A 1 195 ? 0.059 -6.657 5.172 1.00 96.44 195 TRP A C 1
ATOM 1567 O O . TRP A 1 195 ? 1.250 -6.349 5.186 1.00 96.44 195 TRP A O 1
ATOM 1577 N N . SER A 1 196 ? -0.391 -7.779 5.739 1.00 97.44 196 SER A N 1
ATOM 1578 C CA . SER A 1 196 ? 0.505 -8.761 6.361 1.00 97.44 196 SER A CA 1
ATOM 1579 C C . SER A 1 196 ? 1.414 -9.415 5.326 1.00 97.44 196 SER A C 1
ATOM 1581 O O . SER A 1 196 ? 2.605 -9.564 5.583 1.00 97.44 196 SER A O 1
ATOM 1583 N N . ASP A 1 197 ? 0.882 -9.760 4.150 1.00 94.94 197 ASP A N 1
ATOM 1584 C CA . ASP A 1 197 ? 1.673 -10.322 3.052 1.00 94.94 197 ASP A CA 1
ATOM 1585 C C . ASP A 1 197 ? 2.766 -9.336 2.610 1.00 94.94 197 ASP A C 1
ATOM 1587 O O . ASP A 1 197 ? 3.937 -9.711 2.559 1.00 94.94 197 ASP A O 1
ATOM 1591 N N . ILE A 1 198 ? 2.439 -8.050 2.423 1.00 94.62 198 ILE A N 1
ATOM 1592 C CA . ILE A 1 198 ? 3.437 -7.008 2.114 1.00 94.62 198 ILE A CA 1
ATOM 1593 C C . ILE A 1 198 ? 4.471 -6.879 3.239 1.00 94.62 198 ILE A C 1
ATOM 1595 O O . ILE A 1 198 ? 5.671 -6.917 2.969 1.00 94.62 198 ILE A O 1
ATOM 1599 N N . TYR A 1 199 ? 4.029 -6.766 4.496 1.00 96.88 199 TYR A N 1
ATOM 1600 C CA . TYR A 1 199 ? 4.915 -6.611 5.655 1.00 96.88 199 TYR A CA 1
ATOM 1601 C C . TYR A 1 199 ? 5.909 -7.770 5.789 1.00 96.88 199 TYR A C 1
ATOM 1603 O O . TYR A 1 199 ? 7.068 -7.554 6.138 1.00 96.88 199 TYR A O 1
ATOM 1611 N N . GLN A 1 200 ? 5.467 -8.999 5.517 1.00 95.31 200 GLN A N 1
ATOM 1612 C CA . GLN A 1 200 ? 6.279 -10.206 5.668 1.00 95.31 200 GLN A CA 1
ATOM 1613 C C . GLN A 1 200 ? 7.215 -10.454 4.483 1.00 95.31 200 GLN A C 1
ATOM 1615 O O . GLN A 1 200 ? 8.257 -11.082 4.663 1.00 95.31 200 GLN A O 1
ATOM 1620 N N . THR A 1 201 ? 6.854 -9.995 3.282 1.00 91.00 201 THR A N 1
ATOM 1621 C CA . THR A 1 201 ? 7.566 -10.355 2.044 1.00 91.00 201 THR A CA 1
ATOM 1622 C C . THR A 1 201 ? 8.446 -9.250 1.476 1.00 91.00 201 THR A C 1
ATOM 1624 O O . THR A 1 201 ? 9.354 -9.557 0.704 1.00 91.00 201 THR A O 1
ATOM 1627 N N . THR A 1 202 ? 8.211 -7.986 1.835 1.00 92.00 202 THR A N 1
ATOM 1628 C CA . THR A 1 202 ? 9.067 -6.881 1.391 1.00 92.00 202 THR A CA 1
ATOM 1629 C C . THR A 1 202 ? 10.444 -6.942 2.054 1.00 92.00 202 THR A C 1
ATOM 1631 O O . THR A 1 202 ? 10.570 -7.341 3.213 1.00 92.00 202 THR A O 1
ATOM 1634 N N . GLU A 1 203 ? 11.477 -6.508 1.335 1.00 91.94 203 GLU A N 1
ATOM 1635 C CA . GLU A 1 203 ? 12.820 -6.251 1.879 1.00 91.94 203 GLU A CA 1
ATOM 1636 C C . GLU A 1 203 ? 13.052 -4.756 2.142 1.00 91.94 203 GLU A C 1
ATOM 1638 O O . GLU A 1 203 ? 13.904 -4.400 2.949 1.00 91.94 203 GLU A O 1
ATOM 1643 N N . ASP A 1 204 ? 12.256 -3.885 1.516 1.00 92.38 204 ASP A N 1
ATOM 1644 C CA . ASP A 1 204 ? 12.342 -2.435 1.672 1.00 92.38 204 ASP A CA 1
ATOM 1645 C C . ASP A 1 204 ? 11.722 -1.989 3.006 1.00 92.38 204 ASP A C 1
ATOM 1647 O O . ASP A 1 204 ? 10.550 -2.269 3.289 1.00 92.38 204 ASP A O 1
ATOM 1651 N N . GLU A 1 205 ? 12.512 -1.296 3.826 1.00 93.31 205 GLU A N 1
ATOM 1652 C CA . GLU A 1 205 ? 12.110 -0.825 5.155 1.00 93.31 205 GLU A CA 1
ATOM 1653 C C . GLU A 1 205 ? 10.978 0.206 5.093 1.00 93.31 205 GLU A C 1
ATOM 1655 O O . GLU A 1 205 ? 10.056 0.136 5.900 1.00 93.31 205 GLU A O 1
ATOM 1660 N N . THR A 1 206 ? 10.968 1.093 4.094 1.00 91.31 206 THR A N 1
ATOM 1661 C CA . THR A 1 206 ? 9.917 2.114 3.942 1.00 91.31 206 THR A CA 1
ATOM 1662 C C . THR A 1 206 ? 8.573 1.460 3.627 1.00 91.31 206 THR A C 1
ATOM 1664 O O . THR A 1 206 ? 7.539 1.826 4.196 1.00 91.31 206 THR A O 1
ATOM 1667 N N . ILE A 1 207 ? 8.575 0.448 2.755 1.00 93.38 207 ILE A N 1
ATOM 1668 C CA . ILE A 1 207 ? 7.377 -0.348 2.453 1.00 93.38 207 ILE A CA 1
ATOM 1669 C C . ILE A 1 207 ? 6.928 -1.124 3.699 1.00 93.38 207 ILE A C 1
ATOM 1671 O O . ILE A 1 207 ? 5.729 -1.171 3.992 1.00 93.38 207 ILE A O 1
ATOM 1675 N N . ARG A 1 208 ? 7.871 -1.709 4.451 1.00 95.75 208 ARG A N 1
ATOM 1676 C CA . ARG A 1 208 ? 7.572 -2.458 5.681 1.00 95.75 208 ARG A CA 1
ATOM 1677 C C . ARG A 1 208 ? 6.932 -1.564 6.741 1.00 95.75 208 ARG A C 1
ATOM 1679 O O . ARG A 1 208 ? 5.911 -1.941 7.310 1.00 95.75 208 ARG A O 1
ATOM 1686 N N . GLU A 1 209 ? 7.487 -0.379 6.972 1.00 94.12 209 GLU A N 1
ATOM 1687 C CA . GLU A 1 209 ? 6.943 0.617 7.899 1.00 94.12 209 GLU A CA 1
ATOM 1688 C C . GLU A 1 209 ? 5.538 1.069 7.492 1.00 94.12 209 GLU A C 1
ATOM 1690 O O . GLU A 1 209 ? 4.646 1.155 8.337 1.00 94.12 209 GLU A O 1
ATOM 1695 N N . ASN A 1 210 ? 5.310 1.326 6.200 1.00 92.94 210 ASN A N 1
ATOM 1696 C CA . ASN A 1 210 ? 3.984 1.690 5.705 1.00 92.94 210 ASN A CA 1
ATOM 1697 C C . ASN A 1 210 ? 2.961 0.570 5.967 1.00 92.94 210 ASN A C 1
ATOM 1699 O O . ASN A 1 210 ? 1.875 0.818 6.496 1.00 92.94 210 ASN A O 1
ATOM 1703 N N . ALA A 1 211 ? 3.330 -0.680 5.669 1.00 95.12 211 ALA A N 1
ATOM 1704 C CA . ALA A 1 211 ? 2.485 -1.839 5.941 1.00 95.12 211 ALA A CA 1
ATOM 1705 C C . ALA A 1 211 ? 2.190 -2.005 7.438 1.00 95.12 211 ALA A C 1
ATOM 1707 O O . ALA A 1 211 ? 1.045 -2.254 7.818 1.00 95.12 211 ALA A O 1
ATOM 1708 N N . GLN A 1 212 ? 3.193 -1.795 8.295 1.00 95.62 212 GLN A N 1
ATOM 1709 C CA . GLN A 1 212 ? 3.025 -1.831 9.744 1.00 95.62 212 GLN A CA 1
ATOM 1710 C C . GLN A 1 212 ? 2.006 -0.794 10.223 1.00 95.62 212 GLN A C 1
ATOM 1712 O O . GLN A 1 212 ? 1.079 -1.150 10.947 1.00 95.62 212 GLN A O 1
ATOM 1717 N N . LYS A 1 213 ? 2.108 0.462 9.773 1.00 93.50 213 LYS A N 1
ATOM 1718 C CA . LYS A 1 213 ? 1.154 1.519 10.156 1.00 93.50 213 LYS A CA 1
ATOM 1719 C C . LYS A 1 213 ? -0.278 1.192 9.751 1.00 93.50 213 LYS A C 1
ATOM 1721 O O . LYS A 1 213 ? -1.221 1.497 10.485 1.00 93.50 213 LYS A O 1
ATOM 1726 N N . HIS A 1 214 ? -0.465 0.555 8.599 1.00 93.94 214 HIS A N 1
ATOM 1727 C CA . HIS A 1 214 ? -1.785 0.092 8.184 1.00 93.94 214 HIS A CA 1
ATOM 1728 C C . HIS A 1 214 ? -2.303 -1.063 9.049 1.00 93.94 214 HIS A C 1
ATOM 1730 O O . HIS A 1 214 ? -3.476 -1.052 9.421 1.00 93.94 214 HIS A O 1
ATOM 1736 N N . LEU A 1 215 ? -1.448 -2.012 9.438 1.00 96.19 215 LEU A N 1
ATOM 1737 C CA . LEU A 1 215 ? -1.817 -3.092 10.362 1.00 96.19 215 LEU A CA 1
ATOM 1738 C C . LEU A 1 215 ? -2.162 -2.569 11.763 1.00 96.19 215 LEU A C 1
ATOM 1740 O O . LEU A 1 215 ? -3.162 -3.005 12.336 1.00 96.19 215 LEU A O 1
ATOM 1744 N N . GLU A 1 216 ? -1.391 -1.613 12.284 1.00 95.50 216 GLU A N 1
ATOM 1745 C CA . GLU A 1 216 ? -1.677 -0.892 13.532 1.00 95.50 216 GLU A CA 1
ATOM 1746 C C . GLU A 1 216 ? -3.038 -0.195 13.449 1.00 95.50 216 GLU A C 1
ATOM 1748 O O . GLU A 1 216 ? -3.891 -0.386 14.311 1.00 95.50 216 GLU A O 1
ATOM 1753 N N . THR A 1 217 ? -3.297 0.522 12.354 1.00 94.06 217 THR A N 1
ATOM 1754 C CA . THR A 1 217 ? -4.581 1.201 12.138 1.00 94.06 217 THR A CA 1
ATOM 1755 C C . THR A 1 217 ? -5.749 0.212 12.134 1.00 94.06 217 THR A C 1
ATOM 1757 O O . THR A 1 217 ? -6.766 0.453 12.781 1.00 94.06 217 THR A O 1
ATOM 1760 N N . LEU A 1 218 ? -5.609 -0.927 11.448 1.00 94.50 218 LEU A N 1
ATOM 1761 C CA . LEU A 1 218 ? -6.632 -1.976 11.429 1.00 94.50 218 LEU A CA 1
ATOM 1762 C C . LEU A 1 218 ? -6.838 -2.607 12.808 1.00 94.50 218 LEU A C 1
ATOM 1764 O O . LEU A 1 218 ? -7.959 -2.966 13.148 1.00 94.50 218 LEU A O 1
ATOM 1768 N N . LYS A 1 219 ? -5.776 -2.776 13.601 1.00 95.50 219 LYS A N 1
ATOM 1769 C CA . LYS A 1 219 ? -5.900 -3.252 14.983 1.00 95.50 219 LYS A CA 1
ATOM 1770 C C . LYS A 1 219 ? -6.649 -2.237 15.849 1.00 95.50 219 LYS A C 1
ATOM 1772 O O . LYS A 1 219 ? -7.521 -2.629 16.614 1.00 95.50 219 LYS A O 1
ATOM 1777 N N . ALA A 1 220 ? -6.349 -0.951 15.698 1.00 95.06 220 ALA A N 1
ATOM 1778 C CA . ALA A 1 220 ? -6.993 0.083 16.492 1.00 95.06 220 ALA A CA 1
ATOM 1779 C C . ALA A 1 220 ? -8.505 0.177 16.222 1.00 95.06 220 ALA A C 1
ATOM 1781 O O . ALA A 1 220 ? -9.283 0.437 17.134 1.00 95.06 220 ALA A O 1
ATOM 1782 N N . LEU A 1 221 ? -8.939 -0.084 14.984 1.00 93.69 221 LEU A N 1
ATOM 1783 C CA . LEU A 1 221 ? -10.364 -0.180 14.649 1.00 93.69 221 LEU A CA 1
ATOM 1784 C C . LEU A 1 221 ? -11.058 -1.354 15.355 1.00 93.69 221 LEU A C 1
ATOM 1786 O O . LEU A 1 221 ? -12.175 -1.195 15.844 1.00 93.69 221 LEU A O 1
ATOM 1790 N N . ASP A 1 222 ? -10.403 -2.512 15.443 1.00 93.94 222 ASP A N 1
ATOM 1791 C CA . ASP A 1 222 ? -10.961 -3.678 16.137 1.00 93.94 222 ASP A CA 1
ATOM 1792 C C . ASP A 1 222 ? -11.040 -3.452 17.648 1.00 93.94 222 ASP A C 1
ATOM 1794 O O . ASP A 1 222 ? -12.043 -3.794 18.277 1.00 93.94 222 ASP A O 1
ATOM 1798 N N . ASP A 1 223 ? -10.008 -2.824 18.215 1.00 94.94 223 ASP A N 1
ATOM 1799 C CA . ASP A 1 223 ? -9.986 -2.419 19.617 1.00 94.94 223 ASP A CA 1
ATOM 1800 C C . ASP A 1 223 ? -11.127 -1.421 19.909 1.00 94.94 223 ASP A C 1
ATOM 1802 O O . ASP A 1 223 ? -11.856 -1.597 20.882 1.00 94.94 223 ASP A O 1
ATOM 1806 N N . ILE A 1 224 ? -11.350 -0.419 19.046 1.00 94.50 224 ILE A N 1
ATOM 1807 C CA . ILE A 1 224 ? -12.471 0.535 19.164 1.00 94.50 224 ILE A CA 1
ATOM 1808 C C . ILE A 1 224 ? -13.820 -0.189 19.176 1.00 94.50 224 ILE A C 1
ATOM 1810 O O . ILE A 1 224 ? -14.679 0.129 20.001 1.00 94.50 224 ILE A O 1
ATOM 1814 N N . ASP A 1 225 ? -14.022 -1.162 18.287 1.00 94.38 225 ASP A N 1
ATOM 1815 C CA . ASP A 1 225 ? -15.277 -1.910 18.228 1.00 94.38 225 ASP A CA 1
ATOM 1816 C C . ASP A 1 225 ? -15.480 -2.800 19.459 1.00 94.38 225 ASP A C 1
ATOM 1818 O O . ASP A 1 225 ? -16.607 -2.921 19.942 1.00 94.38 225 ASP A O 1
ATOM 1822 N N . GLU A 1 226 ? -14.414 -3.394 19.999 1.00 94.56 226 GLU A N 1
ATOM 1823 C CA . GLU A 1 226 ? -14.473 -4.142 21.259 1.00 94.56 226 GLU A CA 1
ATOM 1824 C C . GLU A 1 226 ? -14.811 -3.229 22.439 1.00 94.56 226 GLU A C 1
ATOM 1826 O O . GLU A 1 226 ? -15.731 -3.519 23.201 1.00 94.56 226 GLU A O 1
ATOM 1831 N N . ILE A 1 227 ? -14.148 -2.079 22.553 1.00 95.75 227 ILE A N 1
ATOM 1832 C CA . ILE A 1 227 ? -14.441 -1.104 23.607 1.00 95.75 227 ILE A CA 1
ATOM 1833 C C . ILE A 1 227 ? -15.890 -0.619 23.489 1.00 95.75 227 ILE A C 1
ATOM 1835 O O . ILE A 1 227 ? -16.587 -0.521 24.498 1.00 95.75 227 ILE A O 1
ATOM 1839 N N . ARG A 1 228 ? -16.382 -0.361 22.272 1.00 95.44 228 ARG A N 1
ATOM 1840 C CA . ARG A 1 228 ? -17.780 0.034 22.053 1.00 95.44 228 ARG A CA 1
ATOM 1841 C C . ARG A 1 228 ? -18.751 -1.067 22.488 1.00 95.44 228 ARG A C 1
ATOM 1843 O O . ARG A 1 228 ? -19.774 -0.757 23.095 1.00 95.44 228 ARG A O 1
ATOM 1850 N N . ARG A 1 229 ? -18.437 -2.346 22.242 1.00 95.19 229 ARG A N 1
ATOM 1851 C CA . ARG A 1 229 ? -19.232 -3.477 22.764 1.00 95.19 229 ARG A CA 1
ATOM 1852 C C . ARG A 1 229 ? -19.292 -3.463 24.292 1.00 95.19 229 ARG A C 1
ATOM 1854 O O . ARG A 1 229 ? -20.372 -3.637 24.851 1.00 95.19 229 ARG A O 1
ATOM 1861 N N . VAL A 1 230 ? -18.167 -3.206 24.958 1.00 95.75 230 VAL A N 1
ATOM 1862 C CA . VAL A 1 230 ? -18.101 -3.095 26.425 1.00 95.75 230 VAL A CA 1
ATOM 1863 C C . VAL A 1 230 ? -18.899 -1.889 26.939 1.00 95.75 230 VAL A C 1
ATOM 1865 O O . VAL A 1 230 ? -19.661 -2.021 27.896 1.00 95.75 230 VAL A O 1
ATOM 1868 N N . ALA A 1 231 ? -18.789 -0.732 26.284 1.00 95.88 231 ALA A N 1
ATOM 1869 C CA . ALA A 1 231 ? -19.539 0.470 26.646 1.00 95.88 231 ALA A CA 1
ATOM 1870 C C . ALA A 1 231 ? -21.058 0.275 26.500 1.00 95.88 231 ALA A C 1
ATOM 1872 O O . ALA A 1 231 ? -21.817 0.717 27.362 1.00 95.88 231 ALA A O 1
ATOM 1873 N N . ASN A 1 232 ? -21.498 -0.438 25.458 1.00 95.88 232 ASN A N 1
ATOM 1874 C CA . ASN A 1 232 ? -22.900 -0.825 25.288 1.00 95.88 232 ASN A CA 1
ATOM 1875 C C . ASN A 1 232 ? -23.368 -1.748 26.419 1.00 95.88 232 ASN A C 1
ATOM 1877 O O . ASN A 1 232 ? -24.422 -1.512 26.996 1.00 95.88 232 ASN A O 1
ATOM 1881 N N . LEU A 1 233 ? -22.565 -2.747 26.800 1.00 95.44 233 LEU A N 1
ATOM 1882 C CA . LEU A 1 233 ? -22.900 -3.632 27.919 1.00 95.44 233 LEU A CA 1
ATOM 1883 C C . LEU A 1 233 ? -23.045 -2.859 29.241 1.00 95.44 233 LEU A C 1
ATOM 1885 O O . LEU A 1 233 ? -23.970 -3.118 30.009 1.00 95.44 233 LEU A O 1
ATOM 1889 N N . PHE A 1 234 ? -22.169 -1.883 29.493 1.00 96.44 234 PHE A N 1
ATOM 1890 C CA . PHE A 1 234 ? -22.294 -0.982 30.642 1.00 96.44 234 PHE A CA 1
ATOM 1891 C C . PHE A 1 234 ? -23.595 -0.167 30.578 1.00 96.44 234 PHE A C 1
ATOM 1893 O O . PHE A 1 234 ? -24.295 -0.025 31.585 1.00 96.44 234 PHE A O 1
ATOM 1900 N N . HIS A 1 235 ? -23.930 0.364 29.399 1.00 96.12 235 HIS A N 1
ATOM 1901 C CA . HIS A 1 235 ? -25.164 1.115 29.182 1.00 96.12 235 HIS A CA 1
ATOM 1902 C C . HIS A 1 235 ? -26.404 0.260 29.451 1.00 96.12 235 HIS A C 1
ATOM 1904 O O . HIS A 1 235 ? -27.283 0.688 30.198 1.00 96.12 235 HIS A O 1
ATOM 1910 N N . ASP A 1 236 ? -26.435 -0.968 28.942 1.00 95.88 236 ASP A N 1
ATOM 1911 C CA . ASP A 1 236 ? -27.542 -1.906 29.134 1.00 95.88 236 ASP A CA 1
ATOM 1912 C C . ASP A 1 236 ? -27.736 -2.283 30.615 1.00 95.88 236 ASP A C 1
ATOM 1914 O O . ASP A 1 236 ? -28.865 -2.478 31.068 1.00 95.88 236 ASP A O 1
ATOM 1918 N N . GLN A 1 237 ? -26.651 -2.356 31.394 1.00 95.12 237 GLN A N 1
ATOM 1919 C CA . GLN A 1 237 ? -26.698 -2.697 32.821 1.00 95.12 237 GLN A CA 1
ATOM 1920 C C . GLN A 1 237 ? -27.065 -1.515 33.727 1.00 95.12 237 GLN A C 1
ATOM 1922 O O . GLN A 1 237 ? -27.696 -1.708 34.767 1.00 95.12 237 GLN A O 1
ATOM 1927 N N . THR A 1 238 ? -26.654 -0.297 33.370 1.00 94.56 238 THR A N 1
ATOM 1928 C CA . THR A 1 238 ? -26.757 0.882 34.253 1.00 94.56 238 THR A CA 1
ATOM 1929 C C . THR A 1 238 ? -27.782 1.919 33.795 1.00 94.56 238 THR A C 1
ATOM 1931 O O . THR A 1 238 ? -28.140 2.807 34.570 1.00 94.56 238 THR A O 1
ATOM 1934 N N . GLY A 1 239 ? -28.244 1.840 32.546 1.00 95.12 239 GLY A N 1
ATOM 1935 C CA . GLY A 1 239 ? -29.117 2.826 31.909 1.00 95.12 239 GLY A CA 1
ATOM 1936 C C . GLY A 1 239 ? -28.419 4.132 31.507 1.00 95.12 239 GLY A C 1
ATOM 1937 O O . GLY A 1 239 ? -29.094 5.078 31.100 1.00 95.12 239 GLY A O 1
ATOM 1938 N N . ARG A 1 240 ? -27.087 4.227 31.629 1.00 95.44 240 ARG A N 1
ATOM 1939 C CA . ARG A 1 240 ? -26.294 5.408 31.242 1.00 95.44 240 ARG A CA 1
ATOM 1940 C C . ARG A 1 240 ? -24.977 5.014 30.581 1.00 95.44 240 ARG A C 1
ATOM 1942 O O . ARG A 1 240 ? -24.449 3.942 30.833 1.00 95.44 240 ARG A O 1
ATOM 1949 N N . TRP A 1 241 ? -24.407 5.904 29.773 1.00 96.00 241 TRP A N 1
ATOM 1950 C CA . TRP A 1 241 ? -23.070 5.683 29.216 1.00 96.00 241 TRP A CA 1
ATOM 1951 C C . TRP A 1 241 ? -21.975 5.773 30.294 1.00 96.00 241 TRP A C 1
ATOM 1953 O O . TRP A 1 241 ? -22.106 6.577 31.236 1.00 96.00 241 TRP A O 1
ATOM 1963 N N . PRO A 1 242 ? -20.895 4.980 30.165 1.00 95.50 242 PRO A N 1
ATOM 1964 C CA . PRO A 1 242 ? -19.727 5.125 31.021 1.00 95.50 242 PRO A CA 1
ATOM 1965 C C . PRO A 1 242 ? -19.084 6.495 30.792 1.00 95.50 242 PRO A C 1
ATOM 1967 O O . PRO A 1 242 ? -19.008 6.973 29.662 1.00 95.50 242 PRO A O 1
ATOM 1970 N N . GLN A 1 243 ? -18.642 7.143 31.869 1.00 93.75 243 GLN A N 1
ATOM 1971 C CA . GLN A 1 243 ? -17.960 8.442 31.793 1.00 93.75 243 GLN A CA 1
ATOM 1972 C C . GLN A 1 243 ? -16.438 8.295 31.683 1.00 93.75 243 GLN A C 1
ATOM 1974 O O . GLN A 1 243 ? -15.752 9.248 31.323 1.00 93.75 243 GLN A O 1
ATOM 1979 N N . SER A 1 244 ? -15.903 7.110 31.991 1.00 94.12 244 SER A N 1
ATOM 1980 C CA . SER A 1 244 ? -14.480 6.805 31.866 1.00 94.12 244 SER A CA 1
ATOM 1981 C C . SER A 1 244 ? -14.227 5.296 31.745 1.00 94.12 244 SER A C 1
ATOM 1983 O O . SER A 1 244 ? -15.117 4.477 31.997 1.00 94.12 244 SER A O 1
ATOM 1985 N N . PHE A 1 245 ? -13.002 4.913 31.373 1.00 94.81 245 PHE A N 1
ATOM 1986 C CA . PHE A 1 245 ? -12.595 3.503 31.324 1.00 94.81 245 PHE A CA 1
ATOM 1987 C C . PHE A 1 245 ? -12.518 2.871 32.716 1.00 94.81 245 PHE A C 1
ATOM 1989 O O . PHE A 1 245 ? -12.812 1.688 32.879 1.00 94.81 245 PHE A O 1
ATOM 1996 N N . GLU A 1 246 ? -12.183 3.656 33.738 1.00 94.19 246 GLU A N 1
ATOM 1997 C CA . GLU A 1 246 ? -12.130 3.215 35.130 1.00 94.19 246 GLU A CA 1
ATOM 1998 C C . GLU A 1 246 ? -13.504 2.777 35.637 1.00 94.19 246 GLU A C 1
ATOM 2000 O O . GLU A 1 246 ? -13.576 1.801 36.379 1.00 94.19 246 GLU A O 1
ATOM 2005 N N . GLU A 1 247 ? -14.595 3.427 35.214 1.00 94.00 247 GLU A N 1
ATOM 2006 C CA . GLU A 1 247 ? -15.949 2.981 35.572 1.00 94.00 247 GLU A CA 1
ATOM 2007 C C . GLU A 1 247 ? -16.246 1.584 35.017 1.00 94.00 247 GLU A C 1
ATOM 2009 O O . GLU A 1 247 ? -16.751 0.720 35.737 1.00 94.00 247 GLU A O 1
ATOM 2014 N N . MET A 1 248 ? -15.896 1.343 33.751 1.00 94.06 248 MET A N 1
ATOM 2015 C CA . MET A 1 248 ? -16.069 0.030 33.125 1.00 94.06 248 MET A CA 1
ATOM 2016 C C . MET A 1 248 ? -15.166 -1.023 33.778 1.00 94.06 248 MET A C 1
ATOM 2018 O O . MET A 1 248 ? -15.591 -2.159 33.998 1.00 94.06 248 MET A O 1
ATOM 2022 N N . SER A 1 249 ? -13.938 -0.649 34.147 1.00 93.44 249 SER A N 1
ATOM 2023 C CA . SER A 1 249 ? -13.008 -1.557 34.820 1.00 93.44 249 SER A CA 1
ATOM 2024 C C . SER A 1 249 ? -13.429 -1.878 36.258 1.00 93.44 249 SER A C 1
ATOM 2026 O O . SER A 1 249 ? -13.337 -3.030 36.678 1.00 93.44 249 SER A O 1
ATOM 2028 N N . ALA A 1 250 ? -13.985 -0.911 36.995 1.00 91.69 250 ALA A N 1
ATOM 2029 C CA . ALA A 1 250 ? -14.513 -1.113 38.345 1.00 91.69 250 ALA A CA 1
ATOM 2030 C C . ALA A 1 250 ? -15.712 -2.077 38.380 1.00 91.69 250 ALA A C 1
ATOM 2032 O O . ALA A 1 250 ? -15.916 -2.766 39.378 1.00 91.69 250 ALA A O 1
ATOM 2033 N N . GLN A 1 251 ? -16.477 -2.168 37.286 1.00 90.94 251 GLN A N 1
ATOM 2034 C CA . GLN A 1 251 ? -17.531 -3.174 37.112 1.00 90.94 251 GLN A CA 1
ATOM 2035 C C . GLN A 1 251 ? -17.012 -4.527 36.599 1.00 90.94 251 GLN A C 1
ATOM 2037 O O . GLN A 1 251 ? -17.794 -5.446 36.370 1.00 90.94 251 GLN A O 1
ATOM 2042 N N . GLY A 1 252 ? -15.697 -4.671 36.416 1.00 92.19 252 GLY A N 1
ATOM 2043 C CA . GLY A 1 252 ? -15.078 -5.897 35.919 1.00 92.19 252 GLY A CA 1
ATOM 2044 C C . GLY A 1 252 ? -15.345 -6.173 34.439 1.00 92.19 252 GLY A C 1
ATOM 2045 O O . GLY A 1 252 ? -15.085 -7.284 33.986 1.00 92.19 252 GLY A O 1
ATOM 2046 N N . LEU A 1 253 ? -15.847 -5.190 33.680 1.00 91.94 253 LEU A N 1
ATOM 2047 C CA . LEU A 1 253 ? -16.153 -5.360 32.256 1.00 91.94 253 LEU A CA 1
ATOM 2048 C C . LEU A 1 253 ? -14.900 -5.299 31.374 1.00 91.94 253 LEU A C 1
ATOM 2050 O O . LEU A 1 253 ? -14.905 -5.812 30.260 1.00 91.94 253 LEU A O 1
ATOM 2054 N N . MET A 1 254 ? -13.822 -4.682 31.865 1.00 91.62 254 MET A N 1
ATOM 2055 C CA . MET A 1 254 ? -12.542 -4.616 31.163 1.00 91.62 254 MET A CA 1
ATOM 2056 C C . MET A 1 254 ? -11.350 -4.474 32.111 1.00 91.62 254 MET A C 1
ATOM 2058 O O . MET A 1 254 ? -11.492 -4.079 33.271 1.00 91.62 254 MET A O 1
ATOM 2062 N N . GLN A 1 255 ? -10.153 -4.766 31.602 1.00 88.88 255 GLN A N 1
ATOM 2063 C CA . GLN A 1 255 ? -8.904 -4.641 32.351 1.00 88.88 255 GLN A CA 1
ATOM 2064 C C . GLN A 1 255 ? -8.158 -3.359 31.979 1.00 88.88 255 GLN A C 1
ATOM 2066 O O . GLN A 1 255 ? -7.673 -3.226 30.858 1.00 88.88 255 GLN A O 1
ATOM 2071 N N . GLY A 1 256 ? -8.013 -2.454 32.949 1.00 87.62 256 GLY A N 1
ATOM 2072 C CA . GLY A 1 256 ? -7.210 -1.242 32.800 1.00 87.62 256 GLY A CA 1
ATOM 2073 C C . GLY A 1 256 ? -7.747 -0.257 31.758 1.00 87.62 256 GLY A C 1
ATOM 2074 O O . GLY A 1 256 ? -8.892 -0.343 31.315 1.00 87.62 256 GLY A O 1
ATOM 2075 N N . ILE A 1 257 ? -6.897 0.705 31.395 1.00 91.06 257 ILE A N 1
ATOM 2076 C CA . ILE A 1 257 ? -7.193 1.710 30.371 1.00 91.06 257 ILE A CA 1
ATOM 2077 C C . ILE A 1 257 ? -6.679 1.170 29.031 1.00 91.06 257 ILE A C 1
ATOM 2079 O O . ILE A 1 257 ? -5.476 0.915 28.915 1.00 91.06 257 ILE A O 1
ATOM 2083 N N . PRO A 1 258 ? -7.547 0.980 28.024 1.00 94.38 258 PRO A N 1
ATOM 2084 C CA . PRO A 1 258 ? -7.132 0.437 26.743 1.00 94.38 258 PRO A CA 1
ATOM 2085 C C . PRO A 1 258 ? -6.254 1.456 26.008 1.00 94.38 258 PRO A C 1
ATOM 2087 O O . PRO A 1 258 ? -6.549 2.655 25.979 1.00 94.38 258 PRO A O 1
ATOM 2090 N N . GLN A 1 259 ? -5.183 0.965 25.394 1.00 95.25 259 GLN A N 1
ATOM 2091 C CA . GLN A 1 259 ? -4.256 1.765 24.600 1.00 95.25 259 GLN A CA 1
ATOM 2092 C C . GLN A 1 259 ? -4.273 1.305 23.150 1.00 95.25 259 GLN A C 1
ATOM 2094 O O . GLN A 1 259 ? -4.449 0.119 22.862 1.00 95.25 259 GLN A O 1
ATOM 2099 N N . ASP A 1 260 ? -4.085 2.257 22.246 1.00 94.75 260 ASP A N 1
ATOM 2100 C CA . ASP A 1 260 ? -3.900 1.994 20.834 1.00 94.75 260 ASP A CA 1
ATOM 2101 C C . ASP A 1 260 ? -2.533 1.331 20.565 1.00 94.75 260 ASP A C 1
ATOM 2103 O O . ASP A 1 260 ? -1.670 1.292 21.448 1.00 94.75 260 ASP A O 1
ATOM 2107 N N . PRO A 1 261 ? -2.294 0.779 19.362 1.00 95.12 261 PRO A N 1
ATOM 2108 C CA . PRO A 1 261 ? -1.015 0.141 19.040 1.00 95.12 261 PRO A CA 1
ATOM 2109 C C . PRO A 1 261 ? 0.221 1.047 19.146 1.00 95.12 261 PRO A C 1
ATOM 2111 O O . PRO A 1 261 ? 1.335 0.531 19.191 1.00 95.12 261 PRO A O 1
ATOM 2114 N N . GLN A 1 262 ? 0.044 2.370 19.199 1.00 93.00 262 GLN A N 1
ATOM 2115 C CA . GLN A 1 262 ? 1.117 3.346 19.403 1.00 93.00 262 GLN A CA 1
ATOM 2116 C C . GLN A 1 262 ? 1.297 3.714 20.889 1.00 93.00 262 GLN A C 1
ATOM 2118 O O . GLN A 1 262 ? 2.172 4.511 21.222 1.00 93.00 262 GLN A O 1
ATOM 2123 N N . GLY A 1 263 ? 0.517 3.105 21.788 1.00 94.38 263 GLY A N 1
ATOM 2124 C CA . GLY A 1 263 ? 0.588 3.283 23.237 1.00 94.38 263 GLY A CA 1
ATOM 2125 C C . GLY A 1 263 ? -0.247 4.447 23.771 1.00 94.38 263 GLY A C 1
ATOM 2126 O O . GLY A 1 263 ? -0.201 4.722 24.972 1.00 94.38 263 GLY A O 1
ATOM 2127 N N . PHE A 1 264 ? -1.023 5.132 22.928 1.00 94.81 264 PHE A N 1
ATOM 2128 C CA . PHE A 1 264 ? -1.881 6.224 23.382 1.00 94.81 264 PHE A CA 1
ATOM 2129 C C . PHE A 1 264 ? -3.205 5.678 23.920 1.00 94.81 264 PHE A C 1
ATOM 2131 O O . PHE A 1 264 ? -3.811 4.817 23.284 1.00 94.81 264 PHE A O 1
ATOM 2138 N N . PRO A 1 265 ? -3.717 6.175 25.058 1.00 94.94 265 PRO A N 1
ATOM 2139 C CA . PRO A 1 265 ? -5.034 5.771 25.531 1.00 94.94 265 PRO A CA 1
ATOM 2140 C C . PRO A 1 265 ? -6.112 6.213 24.536 1.00 94.94 265 PRO A C 1
ATOM 2142 O O . PRO A 1 265 ? -6.081 7.353 24.054 1.00 94.94 265 PRO A O 1
ATOM 2145 N N . TYR A 1 266 ? -7.075 5.330 24.257 1.00 95.44 266 TYR A N 1
ATOM 2146 C CA . TYR A 1 266 ? -8.275 5.701 23.500 1.00 95.44 266 TYR A CA 1
ATOM 2147 C C . TYR A 1 266 ? -9.042 6.818 24.219 1.00 95.44 266 TYR A C 1
ATOM 2149 O O . TYR A 1 266 ? -8.871 7.037 25.418 1.00 95.44 266 TYR A O 1
ATOM 2157 N N . VAL A 1 267 ? -9.911 7.523 23.496 1.00 94.81 267 VAL A N 1
ATOM 2158 C CA . VAL A 1 267 ? -10.766 8.565 24.075 1.00 94.81 267 VAL A CA 1
ATOM 2159 C C . VAL A 1 267 ? -12.215 8.102 24.033 1.00 94.81 267 VAL A C 1
ATOM 2161 O O . VAL A 1 267 ? -12.760 7.849 22.959 1.00 94.81 267 VAL A O 1
ATOM 2164 N N . LEU A 1 268 ? -12.831 8.009 25.211 1.00 95.00 268 LEU A N 1
ATOM 2165 C CA . LEU A 1 268 ? -14.258 7.753 25.382 1.00 95.00 268 LEU A CA 1
ATOM 2166 C C . LEU A 1 268 ? -15.014 9.085 25.439 1.00 95.00 268 LEU A C 1
ATOM 2168 O O . LEU A 1 268 ? -14.683 9.959 26.243 1.00 95.00 268 LEU A O 1
ATOM 2172 N N . LYS A 1 269 ? -16.025 9.245 24.589 1.00 94.00 269 LYS A N 1
ATOM 2173 C CA . LYS A 1 269 ? -16.934 10.393 24.597 1.00 94.00 269 LYS A CA 1
ATOM 2174 C C . LYS A 1 269 ? -18.122 10.150 25.527 1.00 94.00 269 LYS A C 1
ATOM 2176 O O . LYS A 1 269 ? -18.446 9.020 25.883 1.00 94.00 269 LYS A O 1
ATOM 2181 N N . SER A 1 270 ? -18.814 11.230 25.891 1.00 90.06 270 SER A N 1
ATOM 2182 C CA . SER A 1 270 ? -19.954 11.196 26.819 1.00 90.06 270 SER A CA 1
ATOM 2183 C C . SER A 1 270 ? -21.180 10.437 26.296 1.00 90.06 270 SER A C 1
ATOM 2185 O O . SER A 1 270 ? -22.075 10.118 27.075 1.00 90.06 270 SER A O 1
ATOM 2187 N N . ASP A 1 271 ? -21.240 10.174 24.992 1.00 89.00 271 ASP A N 1
ATOM 2188 C CA . ASP A 1 271 ? -22.280 9.403 24.306 1.00 89.00 271 ASP A CA 1
ATOM 2189 C C . ASP A 1 271 ? -21.901 7.926 24.084 1.00 89.00 271 ASP A C 1
ATOM 2191 O O . ASP A 1 271 ? -22.628 7.211 23.399 1.00 89.00 271 ASP A O 1
ATOM 2195 N N . GLY A 1 272 ? -20.779 7.466 24.649 1.00 88.50 272 GLY A N 1
ATOM 2196 C CA . GLY A 1 272 ? -20.282 6.099 24.477 1.00 88.50 272 GLY A CA 1
ATOM 2197 C C . GLY A 1 272 ? -19.473 5.876 23.197 1.00 88.50 272 GLY A C 1
ATOM 2198 O O . GLY A 1 272 ? -18.995 4.762 22.967 1.00 88.50 272 GLY A O 1
ATOM 2199 N N . GLU A 1 273 ? -19.278 6.901 22.360 1.00 91.81 273 GLU A N 1
ATOM 2200 C CA . GLU A 1 273 ? -18.396 6.795 21.201 1.00 91.81 273 GLU A CA 1
ATOM 2201 C C . GLU A 1 273 ? -16.929 6.690 21.646 1.00 91.81 273 GLU A C 1
ATOM 2203 O O . GLU A 1 273 ? -16.478 7.371 22.566 1.00 91.81 273 GLU A O 1
ATOM 2208 N N . VAL A 1 274 ? -16.161 5.849 20.956 1.00 93.69 274 VAL A N 1
ATOM 2209 C CA . VAL A 1 274 ? -14.732 5.649 21.205 1.00 93.69 274 VAL A CA 1
ATOM 2210 C C . VAL A 1 274 ? -13.967 6.100 19.973 1.00 93.69 274 VAL A C 1
ATOM 2212 O O . VAL A 1 274 ? -14.272 5.669 18.858 1.00 93.69 274 VAL A O 1
ATOM 2215 N N . ILE A 1 275 ? -12.977 6.964 20.173 1.00 92.75 275 ILE A N 1
ATOM 2216 C CA . ILE A 1 275 ? -12.127 7.492 19.105 1.00 92.75 275 ILE A CA 1
ATOM 2217 C C . ILE A 1 275 ? -10.645 7.322 19.445 1.00 92.75 275 ILE A C 1
ATOM 2219 O O . ILE A 1 275 ? -10.260 7.112 20.598 1.00 92.75 275 ILE A O 1
ATOM 2223 N N . LEU A 1 276 ? -9.805 7.440 18.417 1.00 93.25 276 LEU A N 1
ATOM 2224 C CA . LEU A 1 276 ? -8.356 7.513 18.580 1.00 93.25 276 LEU A CA 1
ATOM 2225 C C . LEU A 1 276 ? -7.948 8.772 19.346 1.00 93.25 276 LEU A C 1
ATOM 2227 O O . LEU A 1 276 ? -8.583 9.825 19.239 1.00 93.25 276 LEU A O 1
ATOM 2231 N N . ASN A 1 277 ? -6.832 8.669 20.063 1.00 92.88 277 ASN A N 1
ATOM 2232 C CA . ASN A 1 277 ? -6.185 9.823 20.662 1.00 92.88 277 ASN A CA 1
ATOM 2233 C C . ASN A 1 277 ? -5.746 10.824 19.570 1.00 92.88 277 ASN A C 1
ATOM 2235 O O . ASN A 1 277 ? -5.172 10.390 18.568 1.00 92.88 277 ASN A O 1
ATOM 2239 N N . PRO A 1 278 ? -5.952 12.145 19.738 1.00 89.56 278 PRO A N 1
ATOM 2240 C CA . PRO A 1 278 ? -5.486 13.146 18.775 1.00 89.56 278 PRO A CA 1
ATOM 2241 C C . PRO A 1 278 ? -3.975 13.116 18.493 1.00 89.56 278 PRO A C 1
ATOM 2243 O O . PRO A 1 278 ? -3.556 13.491 17.396 1.00 89.56 278 PRO A O 1
ATOM 2246 N N . GLU A 1 279 ? -3.167 12.669 19.459 1.00 90.50 279 GLU A N 1
ATOM 2247 C CA . GLU A 1 279 ? -1.710 12.527 19.317 1.00 90.50 279 GLU A CA 1
ATOM 2248 C C . GLU A 1 279 ? -1.306 11.288 18.507 1.00 90.50 279 GLU A C 1
ATOM 2250 O O . GLU A 1 279 ? -0.199 11.232 17.967 1.00 90.50 279 GLU A O 1
ATOM 2255 N N . SER A 1 280 ? -2.217 10.324 18.356 1.00 89.00 280 SER A N 1
ATOM 2256 C CA . SER A 1 280 ? -1.999 9.146 17.526 1.00 89.00 280 SER A CA 1
ATOM 2257 C C . SER A 1 280 ? -1.799 9.563 16.072 1.00 89.00 280 SER A C 1
ATOM 2259 O O . SER A 1 280 ? -2.530 10.403 15.533 1.00 89.00 280 SER A O 1
ATOM 2261 N N . THR A 1 281 ? -0.815 8.970 15.398 1.00 86.69 281 THR A N 1
ATOM 2262 C CA . THR A 1 281 ? -0.534 9.271 13.983 1.00 86.69 281 THR A CA 1
ATOM 2263 C C . THR A 1 281 ? -1.373 8.438 13.018 1.00 86.69 281 THR A C 1
ATOM 2265 O O . THR A 1 281 ? -1.376 8.709 11.816 1.00 86.69 281 THR A O 1
ATOM 2268 N N . MET A 1 282 ? -2.113 7.450 13.527 1.00 86.44 282 MET A N 1
ATOM 2269 C CA . MET A 1 282 ? -2.977 6.593 12.722 1.00 86.44 282 MET A CA 1
ATOM 2270 C C . MET A 1 282 ? -4.125 7.395 12.111 1.00 86.44 282 MET A C 1
ATOM 2272 O O . MET A 1 282 ? -4.784 8.211 12.762 1.00 86.44 282 MET A O 1
ATOM 2276 N N . ARG A 1 283 ? -4.367 7.169 10.823 1.00 78.62 283 ARG A N 1
ATOM 2277 C CA . ARG A 1 283 ? -5.438 7.813 10.060 1.00 78.62 283 ARG A CA 1
ATOM 2278 C C . ARG A 1 283 ? -6.196 6.713 9.324 1.00 78.62 283 ARG A C 1
ATOM 2280 O O . ARG A 1 283 ? -5.798 6.351 8.216 1.00 78.62 283 ARG A O 1
ATOM 2287 N N . PRO A 1 284 ? -7.247 6.139 9.936 1.00 73.94 284 PRO A N 1
ATOM 2288 C CA . PRO A 1 284 ? -8.098 5.180 9.251 1.00 73.94 284 PRO A CA 1
ATOM 2289 C C . PRO A 1 284 ? -8.629 5.802 7.959 1.00 73.94 284 PRO A C 1
ATOM 2291 O O . PRO A 1 284 ? -9.241 6.872 7.991 1.00 73.94 284 PRO A O 1
ATOM 2294 N N . LYS A 1 285 ? -8.409 5.142 6.813 1.00 67.25 285 LYS A N 1
ATOM 2295 C CA . LYS A 1 285 ? -9.260 5.397 5.643 1.00 67.25 285 LYS A CA 1
ATOM 2296 C C . LYS A 1 285 ? -10.688 5.063 6.096 1.00 67.25 285 LYS A C 1
ATOM 2298 O O . LYS A 1 285 ? -10.860 4.066 6.793 1.00 67.25 285 LYS A O 1
ATOM 2303 N N . GLN A 1 286 ? -11.664 5.922 5.786 1.00 53.56 286 GLN A N 1
ATOM 2304 C CA . GLN A 1 286 ? -13.059 5.742 6.215 1.00 53.56 286 GLN A CA 1
ATOM 2305 C C . GLN A 1 286 ? -13.479 4.280 6.030 1.00 53.56 286 GLN A C 1
ATOM 2307 O O . GLN A 1 286 ? -13.306 3.739 4.937 1.00 53.56 286 GLN A O 1
ATOM 2312 N N . ASP A 1 287 ? -13.978 3.647 7.096 1.00 47.38 287 ASP A N 1
ATOM 2313 C CA . ASP A 1 287 ? -14.457 2.268 7.035 1.00 47.38 287 ASP A CA 1
ATOM 2314 C C . ASP A 1 287 ? -15.584 2.206 5.988 1.00 47.38 287 ASP A C 1
ATOM 2316 O O . ASP A 1 287 ? -16.591 2.905 6.157 1.00 47.38 287 ASP A O 1
ATOM 2320 N N . PRO A 1 288 ? -15.460 1.419 4.903 1.00 36.66 288 PRO A N 1
ATOM 2321 C CA . PRO A 1 288 ? -16.536 1.259 3.928 1.00 36.66 288 PRO A CA 1
ATOM 2322 C C . PRO A 1 288 ? -17.843 0.752 4.559 1.00 36.66 288 PRO A C 1
ATOM 2324 O O . PRO A 1 288 ? -18.906 0.927 3.965 1.00 36.66 288 PRO A O 1
ATOM 2327 N N . LEU A 1 289 ? -17.769 0.153 5.753 1.00 35.25 289 LEU A N 1
ATOM 2328 C CA . LEU A 1 289 ? -18.894 -0.362 6.535 1.00 35.25 289 LEU A CA 1
ATOM 2329 C C . LEU A 1 289 ? -19.478 0.664 7.524 1.00 35.25 289 LEU A C 1
ATOM 2331 O O . LEU A 1 289 ? -20.388 0.331 8.274 1.00 35.25 289 LEU A O 1
ATOM 2335 N N . SER A 1 290 ? -19.010 1.919 7.517 1.00 34.66 290 SER A N 1
ATOM 2336 C CA . SER A 1 290 ? -19.582 3.017 8.321 1.00 34.66 290 SER A CA 1
ATOM 2337 C C . SER A 1 290 ? -20.870 3.631 7.734 1.00 34.66 290 SER A C 1
ATOM 2339 O O . SER A 1 290 ? -21.160 4.807 7.957 1.00 34.66 290 SER A O 1
ATOM 2341 N N . ARG A 1 291 ? -21.661 2.847 6.991 1.00 29.84 291 ARG A N 1
ATOM 2342 C CA . ARG A 1 291 ? -23.008 3.220 6.532 1.00 29.84 291 ARG A CA 1
ATOM 2343 C C . ARG A 1 291 ? -24.047 2.216 6.994 1.00 29.84 291 ARG A C 1
ATOM 2345 O O . ARG A 1 291 ? -23.820 1.010 6.767 1.00 29.84 291 ARG A O 1
#

Radius of gyration: 25.95 Å; chains: 1; bounding box: 93×44×69 Å

Secondary structure (DSSP, 8-state):
-HHHHHHHHHHHHHHHHHHHHHHHHHHHHHH-S--GGG--S-HHHHHHHTTT-HHHHHHHHHHHHHHHHHHHHHTT----TTHHHHHHHHHHH-TT-HHHHHHIIIIITSPTTTS---HHHHHHHHHHHHHH-TT-HHHHHHHHHHHHHTS--HHHHHHHHHHHHTSTTS-THHHHHHHHHHHHTT-HHHHHHHHHHHHHH---HHHHHHHHHHHHHHHHHHHHHHHHHHHHHHHHHHSS--SSHHHHHHTTSSSS--B-TTSPBPEE-TTS-EE--TT--------TT--

Sequence (291 aa):
MFTVCVLAFAASLLVASARVQMAIDREESKASEVPEALLIPSGNVVRKLSMGHDGLMADIYWTRVVQYFGGRLRDRHYEFRLLPQLLNITVTLDPQLMIAYNFGAFFLATPPPYGAGMPKESVALLRRGIEANPDEWRLWHYMGFIYYWELQDYQNAAKAYEEGSKHSKARTWMKVMAAAIRQKGGDREISRFLWSDIYQTTEDETIRENAQKHLETLKALDDIDEIRRVANLFHDQTGRWPQSFEEMSAQGLMQGIPQDPQGFPYVLKSDGEVILNPESTMRPKQDPLSR

pLDDT: mean 89.0, std 12.99, range [29.84, 98.56]